Protein AF-A0A745XF65-F1 (afdb_monomer_lite)

Structure (mmCIF, N/CA/C/O backbone):
data_AF-A0A745XF65-F1
#
_entry.id   AF-A0A745XF65-F1
#
loop_
_atom_site.group_PDB
_atom_site.id
_atom_site.type_symbol
_atom_site.label_atom_id
_atom_site.label_alt_id
_atom_site.label_comp_id
_atom_site.label_asym_id
_atom_site.label_entity_id
_atom_site.label_seq_id
_atom_site.pdbx_PDB_ins_code
_atom_site.Cartn_x
_atom_site.Cartn_y
_atom_site.Cartn_z
_atom_site.occupancy
_atom_site.B_iso_or_equiv
_atom_site.auth_seq_id
_atom_site.auth_comp_id
_atom_site.auth_asym_id
_atom_site.auth_atom_id
_atom_site.pdbx_PDB_model_num
ATOM 1 N N . MET A 1 1 ? -23.932 5.373 -33.037 1.00 43.12 1 MET A N 1
ATOM 2 C CA . MET A 1 1 ? -22.616 5.385 -32.366 1.00 43.12 1 MET A CA 1
ATOM 3 C C . MET A 1 1 ? -22.246 6.838 -32.141 1.00 43.12 1 MET A C 1
ATOM 5 O O . MET A 1 1 ? -22.147 7.572 -33.115 1.00 43.12 1 MET A O 1
ATOM 9 N N . THR A 1 2 ? -22.175 7.291 -30.893 1.00 49.88 2 THR A N 1
ATOM 10 C CA . THR A 1 2 ? -21.806 8.673 -30.554 1.00 49.88 2 THR A CA 1
ATOM 11 C C . THR A 1 2 ? -20.342 8.910 -30.918 1.00 49.88 2 THR A C 1
ATOM 13 O O . THR A 1 2 ? -19.463 8.182 -30.464 1.00 49.88 2 THR A O 1
ATOM 16 N N . GLN A 1 3 ? -20.101 9.886 -31.791 1.00 60.81 3 GLN A N 1
ATOM 17 C CA . GLN A 1 3 ? -18.776 10.269 -32.276 1.00 60.81 3 GLN A CA 1
ATOM 18 C C . GLN A 1 3 ? -17.927 10.754 -31.092 1.00 60.81 3 GLN A C 1
ATOM 20 O O . GLN A 1 3 ? -18.358 11.631 -30.346 1.00 60.81 3 GLN A O 1
ATOM 25 N N . ALA A 1 4 ? -16.751 10.157 -30.886 1.00 60.12 4 ALA A N 1
ATOM 26 C CA . ALA A 1 4 ? -15.865 10.536 -29.791 1.00 60.12 4 ALA A CA 1
ATOM 27 C C . ALA A 1 4 ? -15.399 11.990 -29.967 1.00 60.12 4 ALA A C 1
ATOM 29 O O . ALA A 1 4 ? -14.923 12.373 -31.039 1.00 60.12 4 ALA A O 1
ATOM 30 N N . ASN A 1 5 ? -15.548 12.804 -28.921 1.00 75.50 5 ASN A N 1
ATOM 31 C CA . ASN A 1 5 ? -15.177 14.210 -28.951 1.00 75.50 5 ASN A CA 1
ATOM 32 C C . ASN A 1 5 ? -13.641 14.338 -28.980 1.00 75.50 5 ASN A C 1
ATOM 34 O O . ASN A 1 5 ? -12.940 14.031 -28.012 1.00 75.50 5 ASN A O 1
ATOM 38 N N . LEU A 1 6 ? -13.104 14.761 -30.125 1.00 65.00 6 LEU A N 1
ATOM 39 C CA . LEU A 1 6 ? -11.662 14.886 -30.369 1.00 65.00 6 LEU A CA 1
ATOM 40 C C . LEU A 1 6 ? -10.983 15.843 -29.381 1.00 65.00 6 LEU A C 1
ATOM 42 O O . LEU A 1 6 ? -9.851 15.591 -28.970 1.00 65.00 6 LEU A O 1
ATOM 46 N N . SER A 1 7 ? -11.690 16.882 -28.935 1.00 63.66 7 SER A N 1
ATOM 47 C CA . SER A 1 7 ? -11.184 17.831 -27.941 1.00 63.66 7 SER A CA 1
ATOM 48 C C . SER A 1 7 ? -10.996 17.172 -26.569 1.00 63.66 7 SER A C 1
ATOM 50 O O . SER A 1 7 ? -9.960 17.365 -25.938 1.00 63.66 7 SER A O 1
ATOM 52 N N . GLU A 1 8 ? -11.922 16.313 -26.129 1.00 57.84 8 GLU A N 1
ATOM 53 C CA . GLU A 1 8 ? -11.758 15.552 -24.877 1.00 57.84 8 GLU A CA 1
ATOM 54 C C . GLU A 1 8 ? -10.580 14.577 -24.942 1.00 57.84 8 GLU A C 1
ATOM 56 O O . GLU A 1 8 ? -9.944 14.309 -23.928 1.00 57.84 8 GLU A O 1
ATOM 61 N N . THR A 1 9 ? -10.268 14.057 -26.131 1.00 61.38 9 THR A N 1
ATOM 62 C CA . THR A 1 9 ? -9.158 13.113 -26.324 1.00 61.38 9 THR A CA 1
ATOM 63 C C . THR A 1 9 ? -7.806 13.832 -26.345 1.00 61.38 9 THR A C 1
ATOM 65 O O . THR A 1 9 ? -6.836 13.337 -25.770 1.00 61.38 9 THR A O 1
ATOM 68 N N . LEU A 1 10 ? -7.740 15.007 -26.982 1.00 58.38 10 LEU A N 1
ATOM 69 C CA . LEU A 1 10 ? -6.516 15.800 -27.144 1.00 58.38 10 LEU A CA 1
ATOM 70 C C . LEU A 1 10 ? -6.115 16.560 -25.875 1.00 58.38 10 LEU A C 1
ATOM 72 O O . LEU A 1 10 ? -4.924 16.685 -25.599 1.00 58.38 10 LEU A O 1
ATOM 76 N N . PHE A 1 11 ? -7.088 17.038 -25.095 1.00 64.50 11 PHE A N 1
ATOM 77 C CA . PHE A 1 11 ? -6.836 17.836 -23.890 1.00 64.50 11 PHE A CA 1
ATOM 78 C C . PHE A 1 11 ? -6.954 17.039 -22.586 1.00 64.50 11 PHE A C 1
ATOM 80 O O . PHE A 1 11 ? -6.848 17.621 -21.505 1.00 64.50 11 PHE A O 1
ATOM 87 N N . LYS A 1 12 ? -7.142 15.711 -22.650 1.00 54.81 12 LYS A N 1
ATOM 88 C CA . LYS A 1 12 ? -7.131 14.872 -21.447 1.00 54.81 12 LYS A CA 1
ATOM 89 C C . LYS A 1 12 ? -5.748 14.961 -20.794 1.00 54.81 12 LYS A C 1
ATOM 91 O O . LYS A 1 12 ? -4.767 14.621 -21.461 1.00 54.81 12 LYS A O 1
ATOM 96 N N . PRO A 1 13 ? -5.640 15.366 -19.516 1.00 52.53 13 PRO A N 1
ATOM 97 C CA . PRO A 1 13 ? -4.361 15.400 -18.824 1.00 52.53 13 PRO A CA 1
ATOM 98 C C . PRO A 1 13 ? -3.730 14.008 -18.861 1.00 52.53 13 PRO A C 1
ATOM 100 O O . PRO A 1 13 ? -4.222 13.058 -18.249 1.00 52.53 13 PRO A O 1
ATOM 103 N N . ARG A 1 14 ? -2.660 13.862 -19.642 1.00 54.94 14 ARG A N 1
ATOM 104 C CA . ARG A 1 14 ? -1.857 12.645 -19.671 1.00 54.94 14 ARG A CA 1
ATOM 105 C C . ARG A 1 14 ? -0.809 12.777 -18.584 1.00 54.94 14 ARG A C 1
ATOM 107 O O . ARG A 1 14 ? 0.285 13.276 -18.830 1.00 54.94 14 ARG A O 1
ATOM 114 N N . PHE A 1 15 ? -1.154 12.332 -17.383 1.00 63.19 15 PHE A N 1
ATOM 115 C CA . PHE A 1 15 ? -0.164 12.150 -16.333 1.00 63.19 15 PHE A CA 1
ATOM 116 C C . PHE A 1 15 ? 0.761 11.006 -16.745 1.00 63.19 15 PHE A C 1
ATOM 118 O O . PHE A 1 15 ? 0.375 9.835 -16.761 1.00 63.19 15 PHE A O 1
ATOM 125 N N . LYS A 1 16 ? 1.974 11.358 -17.171 1.00 68.88 16 LYS A N 1
ATOM 126 C CA . LYS A 1 16 ? 3.018 10.387 -17.479 1.00 68.88 16 LYS A CA 1
ATOM 127 C C . LYS A 1 16 ? 3.794 10.120 -16.195 1.00 68.88 16 LYS A C 1
ATOM 129 O O . LYS A 1 16 ? 4.862 10.683 -15.993 1.00 68.88 16 LYS A O 1
ATOM 134 N N . HIS A 1 17 ? 3.226 9.291 -15.324 1.00 82.25 17 HIS A N 1
ATOM 135 C CA . HIS A 1 17 ? 3.963 8.800 -14.164 1.00 82.25 17 HIS A CA 1
ATOM 136 C C . HIS A 1 17 ? 5.066 7.857 -14.638 1.00 82.25 17 HIS A C 1
ATOM 138 O O . HIS A 1 17 ? 4.827 6.950 -15.441 1.00 82.25 17 HIS A O 1
ATOM 144 N N . THR A 1 18 ? 6.274 8.111 -14.156 1.00 89.56 18 THR A N 1
ATOM 145 C CA . THR A 1 18 ? 7.439 7.268 -14.407 1.00 89.56 18 THR A CA 1
ATOM 146 C C . THR A 1 18 ? 7.253 5.935 -13.685 1.00 89.56 18 THR A C 1
ATOM 148 O O . THR A 1 18 ? 6.849 5.911 -12.527 1.00 89.56 18 THR A O 1
ATOM 151 N N . GLU A 1 19 ? 7.504 4.820 -14.370 1.00 94.50 19 GLU A N 1
ATOM 152 C CA . GLU A 1 19 ? 7.365 3.489 -13.775 1.00 94.50 19 GLU A CA 1
ATOM 153 C C . GLU A 1 19 ? 8.498 3.232 -12.764 1.00 94.50 19 GLU A C 1
ATOM 155 O O . GLU A 1 19 ? 9.652 3.608 -12.995 1.00 94.50 19 GLU A O 1
ATOM 160 N N . THR A 1 20 ? 8.159 2.610 -11.631 1.00 96.12 20 THR A N 1
ATOM 161 C CA . THR A 1 20 ? 9.011 2.469 -10.442 1.00 96.12 20 THR A CA 1
ATOM 162 C C . THR A 1 20 ? 10.406 1.908 -10.734 1.00 96.12 20 THR A C 1
ATOM 164 O O . THR A 1 20 ? 11.391 2.390 -10.165 1.00 96.12 20 THR A O 1
ATOM 167 N N . SER A 1 21 ? 10.530 0.903 -11.609 1.00 94.50 21 SER A N 1
ATOM 168 C CA . SER A 1 21 ? 11.821 0.263 -11.903 1.00 94.50 21 SER A CA 1
ATOM 169 C C . SER A 1 21 ? 12.818 1.193 -12.604 1.00 94.50 21 SER A C 1
ATOM 171 O O . SER A 1 21 ? 14.031 0.988 -12.513 1.00 94.50 21 SER A O 1
ATOM 173 N N . THR A 1 22 ? 12.332 2.265 -13.237 1.00 93.19 22 THR A N 1
ATOM 174 C CA . THR A 1 22 ? 13.172 3.242 -13.949 1.00 93.19 22 THR A CA 1
ATOM 175 C C . THR A 1 22 ? 13.709 4.371 -13.070 1.00 93.19 22 THR A C 1
ATOM 177 O O . THR A 1 22 ? 14.619 5.091 -13.492 1.00 93.19 22 THR A O 1
ATOM 180 N N . LEU A 1 23 ? 13.184 4.535 -11.851 1.00 91.75 23 LEU A N 1
ATOM 181 C CA . LEU A 1 23 ? 13.514 5.673 -10.982 1.00 91.75 23 LEU A CA 1
ATOM 182 C C . LEU A 1 23 ? 14.955 5.631 -10.466 1.00 91.75 23 LEU A C 1
ATOM 184 O O . LEU A 1 23 ? 15.590 6.671 -10.286 1.00 91.75 23 LEU A O 1
ATOM 188 N N . VAL A 1 24 ? 15.499 4.431 -10.257 1.00 87.25 24 VAL A N 1
ATOM 189 C CA . VAL A 1 24 ? 16.875 4.243 -9.789 1.00 87.25 24 VAL A CA 1
ATOM 190 C C . VAL A 1 24 ? 17.739 3.752 -10.943 1.00 87.25 24 VAL A C 1
ATOM 192 O O . VAL A 1 24 ? 17.652 2.602 -11.371 1.00 87.25 24 VAL A O 1
ATOM 195 N N . ARG A 1 25 ? 18.644 4.611 -11.421 1.00 75.56 25 ARG A N 1
ATOM 196 C CA . ARG A 1 25 ? 19.634 4.228 -12.436 1.00 75.56 25 ARG A CA 1
ATOM 197 C C . ARG A 1 25 ? 20.663 3.273 -11.833 1.00 75.56 25 ARG A C 1
ATOM 199 O O . ARG A 1 25 ? 21.557 3.693 -11.102 1.00 75.56 25 ARG A O 1
ATOM 206 N N . ARG A 1 26 ? 20.569 1.984 -12.165 1.00 68.12 26 ARG A N 1
ATOM 207 C CA . ARG A 1 26 ? 21.606 1.000 -11.823 1.00 68.12 26 ARG A CA 1
ATOM 208 C C . ARG A 1 26 ? 22.687 0.987 -12.902 1.00 68.12 26 ARG A C 1
ATOM 210 O O . ARG A 1 26 ? 22.421 0.624 -14.043 1.00 68.12 26 ARG A O 1
ATOM 217 N N . PHE A 1 27 ? 23.911 1.351 -12.524 1.00 61.50 27 PHE A N 1
ATOM 218 C CA . PHE A 1 27 ? 25.072 1.335 -13.424 1.00 61.50 27 PHE A CA 1
ATOM 219 C C . PHE A 1 27 ? 25.598 -0.082 -13.713 1.00 61.50 27 PHE A C 1
ATOM 221 O O . PHE A 1 27 ? 26.245 -0.284 -14.732 1.00 61.50 27 PHE A O 1
ATOM 228 N N . ASN A 1 28 ? 25.263 -1.072 -12.874 1.00 57.56 28 ASN A N 1
ATOM 229 C CA . ASN A 1 28 ? 25.577 -2.484 -13.095 1.00 57.56 28 ASN A CA 1
ATOM 230 C C . ASN A 1 28 ? 24.297 -3.330 -13.106 1.00 57.56 28 ASN A C 1
ATOM 232 O O . ASN A 1 28 ? 23.642 -3.486 -12.076 1.00 57.56 28 ASN A O 1
ATOM 236 N N . ARG A 1 29 ? 23.983 -3.919 -14.267 1.00 57.44 29 ARG A N 1
ATOM 237 C CA . ARG A 1 29 ? 22.917 -4.923 -14.462 1.00 57.44 29 ARG A CA 1
ATOM 238 C C . ARG A 1 29 ? 23.420 -6.363 -14.271 1.00 57.44 29 ARG A C 1
ATOM 240 O O . ARG A 1 29 ? 22.878 -7.289 -14.861 1.00 57.44 29 ARG A O 1
ATOM 247 N N . GLY A 1 30 ? 24.503 -6.558 -13.516 1.00 60.81 30 GLY A N 1
ATOM 248 C CA . GLY A 1 30 ? 25.007 -7.900 -13.222 1.00 60.81 30 GLY A CA 1
ATOM 249 C C . GLY A 1 30 ? 23.942 -8.743 -12.516 1.00 60.81 30 GLY A C 1
ATOM 250 O O . GLY A 1 30 ? 23.074 -8.195 -11.831 1.00 60.81 30 GLY A O 1
ATOM 251 N N . SER A 1 31 ? 24.016 -10.067 -12.667 1.00 62.50 31 SER A N 1
ATOM 252 C CA . SER A 1 31 ? 23.141 -11.003 -11.958 1.00 62.50 31 SER A CA 1
ATOM 253 C C . SER A 1 31 ? 23.220 -10.737 -10.453 1.00 62.50 31 SER A C 1
ATOM 255 O O . SER A 1 31 ? 24.267 -10.947 -9.837 1.00 62.50 31 SER A O 1
ATOM 257 N N . GLN A 1 32 ? 22.129 -10.238 -9.869 1.00 66.25 32 GLN A N 1
ATOM 258 C CA . GLN A 1 32 ? 22.030 -10.075 -8.421 1.00 66.25 32 GLN A CA 1
ATOM 259 C C . GLN A 1 32 ? 22.129 -11.470 -7.783 1.00 66.25 32 GLN A C 1
ATOM 261 O O . GLN A 1 32 ? 21.461 -12.390 -8.268 1.00 66.25 32 GLN A O 1
ATOM 266 N N . PRO A 1 33 ? 22.942 -11.661 -6.729 1.00 73.25 33 PRO A N 1
ATOM 267 C CA . PRO A 1 33 ? 22.958 -12.931 -6.017 1.00 73.25 33 PRO A CA 1
ATOM 268 C C . PRO A 1 33 ? 21.543 -13.237 -5.503 1.00 73.25 33 PRO A C 1
ATOM 270 O O . PRO A 1 33 ? 20.829 -12.308 -5.108 1.00 73.25 33 PRO A O 1
ATOM 273 N N . PRO A 1 34 ? 21.108 -14.510 -5.522 1.00 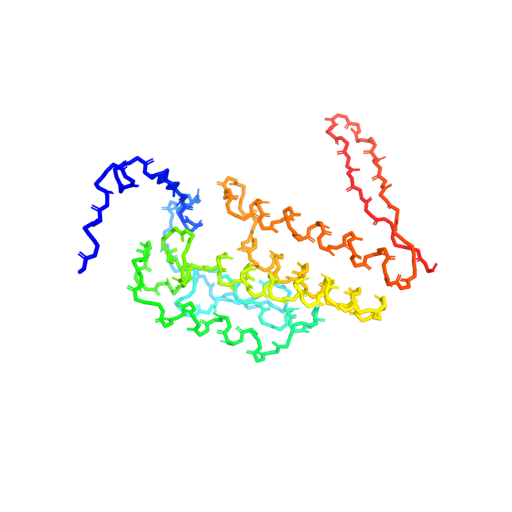78.88 34 PRO A N 1
ATOM 274 C CA . PRO A 1 34 ? 19.789 -14.868 -5.026 1.00 78.88 34 PRO A CA 1
ATOM 275 C C . PRO A 1 34 ? 19.678 -14.464 -3.554 1.00 78.88 34 PRO A C 1
ATOM 277 O O . PRO A 1 34 ? 20.439 -14.940 -2.713 1.00 78.88 34 PRO A O 1
ATOM 280 N N . MET A 1 35 ? 18.736 -13.570 -3.251 1.00 81.44 35 MET A N 1
ATOM 281 C CA . MET A 1 35 ? 18.435 -13.158 -1.886 1.00 81.44 35 MET A CA 1
ATOM 282 C C . MET A 1 35 ? 17.225 -13.934 -1.378 1.00 81.44 35 MET A C 1
ATOM 284 O O . MET A 1 35 ? 16.212 -14.054 -2.071 1.00 81.44 35 MET A O 1
ATOM 288 N N . GLN A 1 36 ? 17.332 -14.449 -0.156 1.00 84.62 36 GLN A N 1
ATOM 289 C CA . GLN A 1 36 ? 16.232 -15.068 0.568 1.00 84.62 36 GLN A CA 1
ATOM 290 C C . GLN A 1 36 ? 16.324 -14.671 2.042 1.00 84.62 36 GLN A C 1
ATOM 292 O O . GLN A 1 36 ? 17.186 -15.150 2.773 1.00 84.62 36 GLN A O 1
ATOM 297 N N . SER A 1 37 ? 15.410 -13.806 2.469 1.00 85.75 37 SER A N 1
ATOM 298 C CA . SER A 1 37 ? 15.243 -13.363 3.850 1.00 85.75 37 SER A CA 1
ATOM 299 C C . SER A 1 37 ? 13.778 -13.514 4.247 1.00 85.75 37 SER A C 1
ATOM 301 O O . SER A 1 37 ? 12.873 -13.171 3.485 1.00 85.75 37 SER A O 1
ATOM 303 N N . ALA A 1 38 ? 13.522 -14.021 5.453 1.00 80.31 38 ALA A N 1
ATOM 304 C CA . ALA A 1 38 ? 12.162 -14.073 5.987 1.00 80.31 38 ALA A CA 1
ATOM 305 C C . ALA A 1 38 ? 11.579 -12.658 6.185 1.00 80.31 38 ALA A C 1
ATOM 307 O O . ALA A 1 38 ? 10.379 -12.450 6.005 1.00 80.31 38 ALA A O 1
ATOM 308 N N . LEU A 1 39 ? 12.431 -11.681 6.517 1.00 80.38 39 LEU A N 1
ATOM 309 C CA . LEU A 1 39 ? 12.022 -10.305 6.803 1.00 80.38 39 LEU A CA 1
ATOM 310 C C . LEU A 1 39 ? 12.044 -9.412 5.558 1.00 80.38 39 LEU A C 1
ATOM 312 O O . LEU A 1 39 ? 11.115 -8.631 5.355 1.00 80.38 39 LEU A O 1
ATOM 316 N N . ASP A 1 40 ? 13.044 -9.580 4.693 1.00 78.75 40 ASP A N 1
ATOM 317 C CA . ASP A 1 40 ? 13.266 -8.688 3.540 1.00 78.75 40 ASP A CA 1
ATOM 318 C C . ASP A 1 40 ? 12.677 -9.237 2.233 1.00 78.75 40 ASP A C 1
ATOM 320 O O . ASP A 1 40 ? 12.553 -8.520 1.243 1.00 78.75 40 ASP A O 1
ATOM 324 N N . GLY A 1 41 ? 12.247 -10.501 2.238 1.00 87.12 41 GLY A N 1
ATOM 325 C CA . GLY A 1 41 ? 11.676 -11.180 1.084 1.00 87.12 41 GLY A CA 1
ATOM 326 C C . GLY A 1 41 ? 12.716 -11.925 0.263 1.00 87.12 41 GLY A C 1
ATOM 327 O O . GLY A 1 41 ? 13.823 -12.228 0.715 1.00 87.12 41 GLY A O 1
ATOM 328 N N . LYS A 1 42 ? 12.323 -12.286 -0.956 1.00 89.56 42 LYS A N 1
ATOM 329 C CA . LYS A 1 42 ? 13.188 -13.016 -1.879 1.00 89.56 42 LYS A CA 1
ATOM 330 C C . LYS A 1 42 ? 13.082 -12.491 -3.297 1.00 89.56 42 LYS A C 1
ATOM 332 O O . LYS A 1 42 ? 12.037 -11.972 -3.701 1.00 89.56 42 LYS A O 1
ATOM 337 N N . ASN A 1 43 ? 14.132 -12.726 -4.072 1.00 88.62 43 ASN A N 1
ATOM 338 C CA . ASN A 1 43 ? 14.065 -12.593 -5.519 1.00 88.62 43 ASN A CA 1
ATOM 339 C C . ASN A 1 43 ? 13.114 -13.673 -6.046 1.00 88.62 43 ASN A C 1
ATOM 341 O O . ASN A 1 43 ? 13.307 -14.867 -5.799 1.00 88.62 43 ASN A O 1
ATOM 345 N N . VAL A 1 44 ? 12.070 -13.255 -6.754 1.00 91.44 44 VAL A N 1
ATOM 346 C CA . VAL A 1 44 ? 11.179 -14.161 -7.481 1.00 91.44 44 VAL A CA 1
ATOM 347 C C . VAL A 1 44 ? 11.447 -13.954 -8.967 1.00 91.44 44 VAL A C 1
ATOM 349 O O . VAL A 1 44 ? 11.518 -12.801 -9.390 1.00 91.44 44 VAL A O 1
ATOM 352 N N . PRO A 1 45 ? 11.619 -15.029 -9.761 1.00 91.06 45 PRO A N 1
ATOM 353 C CA . PRO A 1 45 ? 11.814 -14.897 -11.201 1.00 91.06 45 PRO A CA 1
ATOM 354 C C . PRO A 1 45 ? 10.739 -14.009 -11.825 1.00 91.06 45 PRO A C 1
ATOM 356 O O . PRO A 1 45 ? 9.565 -14.172 -11.492 1.00 91.06 45 PRO A O 1
ATOM 359 N N . HIS A 1 46 ? 11.151 -13.110 -12.721 1.00 94.69 46 HIS A N 1
ATOM 360 C CA . HIS A 1 46 ? 10.277 -12.174 -13.439 1.00 94.69 46 HIS A CA 1
ATOM 361 C C . HIS A 1 46 ? 9.587 -11.101 -12.574 1.00 94.69 46 HIS A C 1
ATOM 363 O O . HIS A 1 46 ? 8.578 -10.537 -12.986 1.00 94.69 46 HIS A O 1
ATOM 369 N N . TRP A 1 47 ? 10.107 -10.794 -11.381 1.00 95.94 47 TRP A N 1
ATOM 370 C CA . TRP A 1 47 ? 9.662 -9.644 -10.583 1.00 95.94 47 TRP A CA 1
ATOM 371 C C . TRP A 1 47 ? 10.821 -8.674 -10.360 1.00 95.94 47 TRP A C 1
ATOM 373 O O . TRP A 1 47 ? 11.909 -9.079 -9.946 1.00 95.94 47 TRP A O 1
ATOM 383 N N . TYR A 1 48 ? 10.572 -7.388 -10.602 1.00 94.56 48 TYR A N 1
ATOM 384 C CA . TYR A 1 48 ? 11.476 -6.304 -10.229 1.00 94.56 48 TYR A CA 1
ATOM 385 C C . TYR A 1 48 ? 11.566 -6.1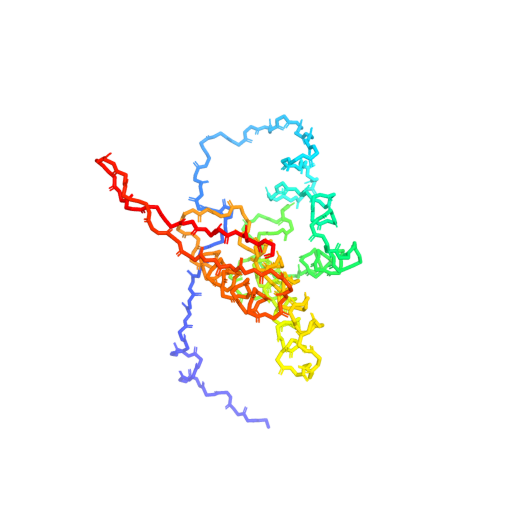83 -8.702 1.00 94.56 48 TYR A C 1
ATOM 387 O O . TYR A 1 48 ? 12.657 -6.097 -8.130 1.00 94.56 48 TYR A O 1
ATOM 395 N N . ARG A 1 49 ? 10.409 -6.184 -8.029 1.00 94.44 49 ARG A N 1
ATOM 396 C CA . ARG A 1 49 ? 10.309 -6.115 -6.565 1.00 94.44 49 ARG A CA 1
ATOM 397 C C . ARG A 1 49 ? 10.734 -7.428 -5.909 1.00 94.44 49 ARG A C 1
ATOM 399 O O . ARG A 1 49 ? 10.377 -8.513 -6.365 1.00 94.44 49 ARG A O 1
ATOM 406 N N . MET A 1 50 ? 11.411 -7.337 -4.760 1.00 93.00 50 MET A N 1
ATOM 407 C CA . MET A 1 50 ? 11.521 -8.491 -3.866 1.00 93.00 50 MET A CA 1
ATOM 408 C C . MET A 1 50 ? 10.141 -8.802 -3.297 1.00 93.00 50 MET A C 1
ATOM 410 O O . MET A 1 50 ? 9.438 -7.927 -2.795 1.00 93.00 50 MET A O 1
ATOM 414 N N . ILE A 1 51 ? 9.744 -10.065 -3.374 1.00 94.81 51 ILE A N 1
ATOM 415 C CA . ILE A 1 51 ? 8.406 -10.479 -2.971 1.00 94.81 51 ILE A CA 1
ATOM 416 C C . ILE A 1 51 ? 8.488 -11.111 -1.587 1.00 94.81 51 ILE A C 1
ATOM 418 O O . ILE A 1 51 ? 9.169 -12.124 -1.399 1.00 94.81 51 ILE A O 1
ATOM 422 N N . ASN A 1 52 ? 7.747 -10.552 -0.625 1.00 94.12 52 ASN A N 1
ATOM 423 C CA . ASN A 1 52 ? 7.664 -11.083 0.734 1.00 94.12 52 ASN A CA 1
ATOM 424 C C . ASN A 1 52 ? 6.235 -11.499 1.119 1.00 94.12 52 ASN A C 1
ATOM 426 O O . ASN A 1 52 ? 5.626 -10.945 2.033 1.00 94.12 52 ASN A O 1
ATOM 430 N N . ARG A 1 53 ? 5.705 -12.524 0.431 1.00 94.75 53 ARG A N 1
ATOM 431 C CA . ARG A 1 53 ? 4.365 -13.071 0.722 1.00 94.75 53 ARG A CA 1
ATOM 432 C C . ARG A 1 53 ? 4.227 -13.497 2.184 1.00 94.75 53 ARG A C 1
ATOM 434 O O . ARG A 1 53 ? 3.187 -13.254 2.774 1.00 94.75 53 ARG A O 1
ATOM 441 N N . LEU A 1 54 ? 5.268 -14.100 2.769 1.00 93.19 54 LEU A N 1
ATOM 442 C CA . LEU A 1 54 ? 5.234 -14.563 4.158 1.00 93.19 54 LEU A CA 1
ATOM 443 C C . LEU A 1 54 ? 5.010 -13.399 5.131 1.00 93.19 54 LEU A C 1
ATOM 445 O O . LEU A 1 54 ? 4.138 -13.490 5.989 1.00 93.19 54 LEU A O 1
ATOM 449 N N . MET A 1 55 ? 5.746 -12.299 4.969 1.00 93.62 55 MET A N 1
ATOM 450 C CA . MET A 1 55 ? 5.571 -11.099 5.790 1.00 93.62 55 MET A CA 1
ATOM 451 C C . MET A 1 55 ? 4.204 -10.447 5.581 1.00 93.62 55 MET A C 1
ATOM 453 O O . MET A 1 55 ? 3.591 -10.008 6.549 1.00 93.62 55 MET A O 1
ATOM 457 N N . TRP A 1 56 ? 3.699 -10.388 4.345 1.00 95.50 56 TRP A N 1
ATOM 458 C CA . TRP A 1 56 ? 2.360 -9.843 4.084 1.00 95.50 56 TRP A CA 1
ATOM 459 C C . TRP A 1 56 ? 1.264 -10.687 4.745 1.00 95.50 56 TRP A C 1
ATOM 461 O O . TRP A 1 56 ? 0.367 -10.131 5.372 1.00 95.50 56 TRP A O 1
ATOM 471 N N . ILE A 1 57 ? 1.388 -12.017 4.696 1.00 96.06 57 ILE A N 1
ATOM 472 C CA . ILE A 1 57 ? 0.483 -12.941 5.395 1.00 96.06 57 ILE A CA 1
ATOM 473 C C . ILE A 1 57 ? 0.578 -12.747 6.906 1.00 96.06 57 ILE A C 1
ATOM 475 O O . ILE A 1 57 ? -0.440 -12.650 7.587 1.00 96.06 57 ILE A O 1
ATOM 479 N N . TRP A 1 58 ? 1.795 -12.643 7.442 1.00 94.38 58 TRP A N 1
ATOM 480 C CA . TRP A 1 58 ? 2.001 -12.420 8.871 1.00 94.38 58 TRP A CA 1
ATOM 481 C C . TRP A 1 58 ? 1.421 -11.078 9.348 1.00 94.38 58 TRP A C 1
ATOM 483 O O . TRP A 1 58 ? 0.923 -10.992 10.467 1.00 94.38 58 TRP A O 1
ATOM 493 N N . ARG A 1 59 ? 1.394 -10.058 8.479 1.00 92.38 59 ARG A N 1
ATOM 494 C CA . ARG A 1 59 ? 0.725 -8.764 8.711 1.00 92.38 59 ARG A CA 1
ATOM 495 C C . ARG A 1 59 ? -0.795 -8.791 8.502 1.00 92.38 59 ARG A C 1
ATOM 497 O O . ARG A 1 59 ? -1.432 -7.754 8.641 1.00 92.38 59 ARG A O 1
ATOM 504 N N . GLY A 1 60 ? -1.378 -9.954 8.213 1.00 94.75 60 GLY A N 1
ATOM 505 C CA . GLY A 1 60 ? -2.827 -10.157 8.173 1.00 94.75 60 GLY A CA 1
ATOM 506 C C . GLY A 1 60 ? -3.456 -10.180 6.780 1.00 94.75 60 GLY A C 1
ATOM 507 O O . GLY A 1 60 ? -4.679 -10.242 6.693 1.00 94.75 60 GLY A O 1
ATOM 508 N N . VAL A 1 61 ? -2.670 -10.165 5.697 1.00 97.88 61 VAL A N 1
ATOM 509 C CA . VAL A 1 61 ? -3.220 -10.257 4.333 1.00 97.88 61 VAL A CA 1
ATOM 510 C C . VAL A 1 61 ? -3.522 -11.713 3.968 1.00 97.88 61 VAL A C 1
ATOM 512 O O . VAL A 1 61 ? -2.664 -12.585 4.117 1.00 97.88 61 VAL A O 1
ATOM 515 N N . ASP A 1 62 ? -4.724 -11.994 3.454 1.00 97.62 62 ASP A N 1
ATOM 516 C CA . ASP A 1 62 ? -5.089 -13.349 3.026 1.00 97.62 62 ASP A CA 1
ATOM 517 C C . ASP A 1 62 ? -4.191 -13.794 1.847 1.00 97.62 62 ASP A C 1
ATOM 519 O O . ASP A 1 62 ? -4.071 -13.069 0.853 1.00 97.62 62 ASP A O 1
ATOM 523 N N . PRO A 1 63 ? -3.563 -14.986 1.902 1.00 97.75 63 PRO A N 1
ATOM 524 C CA . PRO A 1 63 ? -2.775 -15.517 0.792 1.00 97.75 63 PRO A CA 1
ATOM 525 C C . PRO A 1 63 ? -3.501 -15.519 -0.560 1.00 97.75 63 PRO A C 1
ATOM 527 O O . PRO A 1 63 ? -2.863 -15.299 -1.588 1.00 97.75 63 PRO A O 1
ATOM 530 N N . ARG A 1 64 ? -4.815 -15.767 -0.579 1.00 98.25 64 ARG A N 1
ATOM 531 C CA . ARG A 1 64 ? -5.637 -15.775 -1.799 1.00 98.25 64 ARG A CA 1
ATOM 532 C C . ARG A 1 64 ? -5.713 -14.385 -2.403 1.00 98.25 64 ARG A C 1
ATOM 534 O O . ARG A 1 64 ? -5.498 -14.237 -3.595 1.00 98.25 64 ARG A O 1
ATOM 541 N N . GLU A 1 65 ? -5.901 -13.369 -1.570 1.00 98.31 65 GLU A N 1
ATOM 542 C CA . GLU A 1 65 ? -5.927 -11.977 -2.013 1.00 98.31 65 GLU A CA 1
ATOM 543 C C . GLU A 1 65 ? -4.581 -11.537 -2.597 1.00 98.31 65 GLU A C 1
ATOM 545 O O . GLU A 1 65 ? -4.542 -10.895 -3.647 1.00 98.31 65 GLU A O 1
ATOM 550 N N . ILE A 1 66 ? -3.468 -11.938 -1.972 1.00 98.31 66 ILE A N 1
ATOM 551 C CA . ILE A 1 66 ? -2.127 -11.687 -2.522 1.00 98.31 66 ILE A CA 1
ATOM 552 C C . ILE A 1 66 ? -2.006 -12.304 -3.919 1.00 98.31 66 ILE A C 1
ATOM 554 O O . ILE A 1 66 ? -1.513 -11.656 -4.844 1.00 98.31 66 ILE A O 1
ATOM 558 N N . LEU A 1 67 ? -2.432 -13.560 -4.073 1.00 98.12 67 LEU A N 1
ATOM 559 C CA . LEU A 1 67 ? -2.355 -14.269 -5.348 1.00 98.12 67 LEU A CA 1
ATOM 560 C C . LEU A 1 67 ? -3.293 -13.667 -6.398 1.00 98.12 67 LEU A C 1
ATOM 562 O O . LEU A 1 67 ? -2.880 -13.547 -7.547 1.00 98.12 67 LEU A O 1
ATOM 566 N N . ASP A 1 68 ? -4.489 -13.227 -6.015 1.00 98.50 68 ASP A N 1
ATOM 567 C CA . ASP A 1 68 ? -5.448 -12.586 -6.916 1.00 98.50 68 ASP A CA 1
ATOM 568 C C . ASP A 1 68 ? -4.901 -11.263 -7.468 1.00 98.50 68 ASP A C 1
ATOM 570 O O . ASP A 1 68 ? -4.979 -11.015 -8.673 1.00 98.50 68 ASP A O 1
ATOM 574 N N . VAL A 1 69 ? -4.302 -10.421 -6.616 1.00 98.75 69 VAL A N 1
ATOM 575 C CA . VAL A 1 69 ? -3.652 -9.171 -7.052 1.00 98.75 69 VAL A CA 1
ATOM 576 C C . VAL A 1 69 ? -2.466 -9.477 -7.969 1.00 98.75 69 VAL A C 1
ATOM 578 O O . VAL A 1 69 ? -2.353 -8.905 -9.055 1.00 98.75 69 VAL A O 1
ATOM 581 N N . GLN A 1 70 ? -1.597 -10.413 -7.574 1.00 98.50 70 GLN A N 1
ATOM 582 C CA . GLN A 1 70 ? -0.434 -10.788 -8.382 1.00 98.50 70 GLN A CA 1
ATOM 583 C C . GLN A 1 70 ? -0.831 -11.406 -9.727 1.00 98.50 70 GLN A C 1
ATOM 585 O O . GLN A 1 70 ? -0.169 -11.136 -10.726 1.00 98.50 70 GLN A O 1
ATOM 590 N N . ALA A 1 71 ? -1.916 -12.179 -9.785 1.00 98.62 71 ALA A N 1
ATOM 591 C CA . ALA A 1 71 ? -2.429 -12.736 -11.030 1.00 98.62 71 ALA A CA 1
ATOM 592 C C . ALA A 1 71 ? -2.875 -11.632 -11.998 1.00 98.62 71 ALA A C 1
ATOM 594 O O . ALA A 1 71 ? -2.536 -11.702 -13.176 1.00 98.62 71 ALA A O 1
ATOM 595 N N . ARG A 1 72 ? -3.553 -10.577 -11.522 1.00 98.75 72 ARG A N 1
ATOM 596 C CA . ARG A 1 72 ? -3.931 -9.430 -12.374 1.00 98.75 72 ARG A CA 1
ATOM 597 C C . ARG A 1 72 ? -2.719 -8.694 -12.950 1.00 98.75 72 ARG A C 1
ATOM 599 O O . ARG A 1 72 ? -2.761 -8.269 -14.100 1.00 98.75 72 ARG A O 1
ATOM 606 N N . ILE A 1 73 ? -1.636 -8.584 -12.179 1.00 98.69 73 ILE A N 1
ATOM 607 C CA . ILE A 1 73 ? -0.359 -8.003 -12.633 1.00 98.69 73 ILE A CA 1
ATOM 608 C C . ILE A 1 73 ? 0.283 -8.879 -13.721 1.00 98.69 73 ILE A C 1
ATOM 610 O O . ILE A 1 73 ? 0.649 -8.388 -14.790 1.00 98.69 73 ILE A O 1
ATOM 614 N N . VAL A 1 74 ? 0.387 -10.187 -13.466 1.00 98.44 74 VAL A N 1
ATOM 615 C CA . VAL A 1 74 ? 1.004 -11.154 -14.391 1.00 98.44 74 VAL A CA 1
ATOM 616 C C . VAL A 1 74 ? 0.223 -11.254 -15.702 1.00 98.44 74 VAL A C 1
ATOM 618 O O . VAL A 1 74 ? 0.825 -11.238 -16.769 1.00 98.44 74 VAL A O 1
ATOM 621 N N . MET A 1 75 ? -1.107 -11.306 -15.631 1.00 98.06 75 MET A N 1
ATOM 622 C CA . MET A 1 75 ? -1.986 -11.496 -16.791 1.00 98.06 75 MET A CA 1
ATOM 623 C C . MET A 1 75 ? -2.212 -10.224 -17.620 1.00 98.06 75 MET A C 1
ATOM 625 O O . MET A 1 75 ? -3.005 -10.246 -18.556 1.00 98.06 75 MET A O 1
ATOM 629 N N . SER A 1 76 ? -1.582 -9.100 -17.271 1.00 97.94 76 SER A N 1
ATOM 630 C CA . SER A 1 76 ? -1.748 -7.865 -18.035 1.00 97.94 76 SER A CA 1
ATOM 631 C C . SER A 1 76 ? -1.006 -7.922 -19.370 1.00 97.94 76 SER A C 1
ATOM 633 O O . SER A 1 76 ? 0.190 -8.212 -19.408 1.00 97.94 76 SER A O 1
ATOM 635 N N . ASP A 1 77 ? -1.694 -7.543 -20.444 1.00 97.25 77 ASP A N 1
ATOM 636 C CA . ASP A 1 77 ? -1.112 -7.350 -21.781 1.00 97.25 77 ASP A CA 1
ATOM 637 C C . ASP A 1 77 ? -0.643 -5.900 -22.011 1.00 97.25 77 ASP A C 1
ATOM 639 O O . ASP A 1 77 ? -0.308 -5.504 -23.128 1.00 97.25 77 ASP A O 1
ATOM 643 N N . ALA A 1 78 ? -0.670 -5.060 -20.971 1.00 96.56 78 ALA A N 1
ATOM 644 C CA . ALA A 1 78 ? -0.220 -3.680 -21.069 1.00 96.56 78 ALA A CA 1
ATOM 645 C C . ALA A 1 78 ? 1.307 -3.587 -21.220 1.00 96.56 78 ALA A C 1
ATOM 647 O O . ALA A 1 78 ? 2.054 -4.423 -20.715 1.00 96.56 78 ALA A O 1
ATOM 648 N N . GLU A 1 79 ? 1.755 -2.515 -21.877 1.00 96.56 79 GLU A N 1
ATOM 649 C CA . GLU A 1 79 ? 3.173 -2.210 -22.086 1.00 96.56 79 GLU A CA 1
ATOM 650 C C . GLU A 1 79 ? 3.941 -2.155 -20.757 1.00 96.56 79 GLU A C 1
ATOM 652 O O . GLU A 1 79 ? 3.503 -1.512 -19.790 1.00 96.56 79 GLU A O 1
ATOM 657 N N . ARG A 1 80 ? 5.100 -2.818 -20.729 1.00 97.19 80 ARG A N 1
ATOM 658 C CA . ARG A 1 80 ? 6.019 -2.868 -19.594 1.00 97.19 80 ARG A CA 1
ATOM 659 C C . ARG A 1 80 ? 7.287 -2.089 -19.905 1.00 97.19 80 ARG A C 1
ATOM 661 O O . ARG A 1 80 ? 7.667 -1.916 -21.056 1.00 97.19 80 ARG A O 1
ATOM 668 N N . THR A 1 81 ? 7.937 -1.593 -18.858 1.00 95.88 81 THR A N 1
ATOM 669 C CA . THR A 1 81 ? 9.286 -1.028 -18.996 1.00 95.88 81 THR A CA 1
ATOM 670 C C . THR A 1 81 ? 10.294 -2.124 -19.330 1.00 95.88 81 THR A C 1
ATOM 672 O O . THR A 1 81 ? 11.218 -1.893 -20.109 1.00 95.88 81 THR A O 1
ATOM 675 N N . ASP A 1 82 ? 10.114 -3.299 -18.728 1.00 94.94 82 ASP A N 1
ATOM 676 C CA . ASP A 1 82 ? 10.892 -4.499 -18.995 1.00 94.94 82 ASP A CA 1
ATOM 677 C C . ASP A 1 82 ? 9.918 -5.667 -19.200 1.00 94.94 82 ASP A C 1
ATOM 679 O O . ASP A 1 82 ? 9.195 -6.055 -18.278 1.00 94.94 82 ASP A O 1
ATOM 683 N N . ASP A 1 83 ? 9.871 -6.199 -20.422 1.00 95.38 83 ASP A N 1
ATOM 684 C CA . ASP A 1 83 ? 8.941 -7.266 -20.804 1.00 95.38 83 ASP A CA 1
ATOM 685 C C . ASP A 1 83 ? 9.176 -8.569 -20.018 1.00 95.38 83 ASP A C 1
ATOM 687 O O . ASP A 1 83 ? 8.241 -9.355 -19.852 1.00 95.38 83 ASP A O 1
ATOM 691 N N . ASP A 1 84 ? 10.378 -8.773 -19.462 1.00 95.31 84 ASP A N 1
ATOM 692 C CA . ASP A 1 84 ? 10.698 -9.938 -18.630 1.00 95.31 84 ASP A CA 1
ATOM 693 C C . ASP A 1 84 ? 10.229 -9.781 -17.170 1.00 95.31 84 ASP A C 1
ATOM 695 O O . ASP A 1 84 ? 10.296 -10.751 -16.405 1.00 95.31 84 ASP A O 1
ATOM 699 N N . LEU A 1 85 ? 9.769 -8.589 -16.756 1.00 96.69 85 LEU A N 1
ATOM 700 C CA . LEU A 1 85 ? 9.395 -8.268 -15.374 1.00 96.69 85 LEU A CA 1
ATOM 701 C C . LEU A 1 85 ? 7.910 -7.903 -15.254 1.00 96.69 85 LEU A C 1
ATOM 703 O O . LEU A 1 85 ? 7.479 -6.804 -15.614 1.00 96.69 85 LEU A O 1
ATOM 707 N N . TYR A 1 86 ? 7.125 -8.800 -14.656 1.00 98.25 86 TYR A N 1
ATOM 708 C CA . TYR A 1 86 ? 5.666 -8.707 -14.591 1.00 98.25 86 TYR A CA 1
ATOM 709 C C . TYR A 1 86 ? 5.149 -7.403 -13.971 1.00 98.25 86 TYR A C 1
ATOM 711 O O . TYR A 1 86 ? 4.173 -6.844 -14.470 1.00 98.25 86 TYR A O 1
ATOM 719 N N . ASP A 1 87 ? 5.794 -6.907 -12.912 1.00 98.19 87 ASP A N 1
ATOM 720 C CA . ASP A 1 87 ? 5.357 -5.760 -12.105 1.00 98.19 87 ASP A CA 1
ATOM 721 C C . ASP A 1 87 ? 5.839 -4.392 -12.608 1.00 98.19 87 ASP A C 1
ATOM 723 O O . ASP A 1 87 ? 5.798 -3.416 -11.853 1.00 98.19 87 ASP A O 1
ATOM 727 N N . THR A 1 88 ? 6.259 -4.312 -13.875 1.00 97.75 88 THR A N 1
ATOM 728 C CA . THR A 1 88 ? 6.780 -3.085 -14.506 1.00 97.75 88 THR A CA 1
ATOM 729 C C . THR A 1 88 ? 5.845 -2.484 -15.565 1.00 97.75 88 THR A C 1
ATOM 731 O O . THR A 1 88 ? 6.278 -1.745 -16.451 1.00 97.75 88 THR A O 1
ATOM 734 N N . VAL A 1 89 ? 4.541 -2.782 -15.487 1.00 97.81 89 VAL A N 1
ATOM 735 C CA . VAL A 1 89 ? 3.517 -2.179 -16.362 1.00 97.81 89 VAL A CA 1
ATOM 736 C C . VAL A 1 89 ? 3.507 -0.654 -16.213 1.00 97.81 89 VAL A C 1
ATOM 738 O O . VAL A 1 89 ? 3.435 -0.118 -15.101 1.00 97.81 89 VAL A O 1
ATOM 741 N N . ILE A 1 90 ? 3.532 0.049 -17.346 1.00 95.38 90 ILE A N 1
ATOM 742 C CA . ILE A 1 90 ? 3.713 1.501 -17.411 1.00 95.38 90 ILE A CA 1
ATOM 743 C C . ILE A 1 90 ? 2.408 2.263 -17.133 1.00 95.38 90 ILE A C 1
ATOM 745 O O . ILE A 1 90 ? 1.371 2.088 -17.784 1.00 95.38 90 ILE A O 1
ATOM 749 N N . GLY A 1 91 ? 2.509 3.237 -16.226 1.00 92.62 91 GLY A N 1
ATOM 750 C CA . GLY A 1 91 ? 1.439 4.168 -15.874 1.00 92.62 91 GLY A CA 1
ATOM 751 C C . GLY A 1 91 ? 0.379 3.576 -14.941 1.00 92.62 91 GLY A C 1
ATOM 752 O O . GLY A 1 91 ? 0.315 2.374 -14.710 1.00 92.62 91 GLY A O 1
ATOM 753 N N . TYR A 1 92 ? -0.485 4.438 -14.407 1.00 94.56 92 TYR A N 1
ATOM 754 C CA . TYR A 1 92 ? -1.507 4.051 -13.430 1.00 94.56 92 TYR A CA 1
ATOM 755 C C . TYR A 1 92 ? -2.737 3.427 -14.113 1.00 94.56 92 TYR A C 1
ATOM 757 O O . TYR A 1 92 ? -3.693 4.122 -14.467 1.00 94.56 92 TYR A O 1
ATOM 765 N N . ARG A 1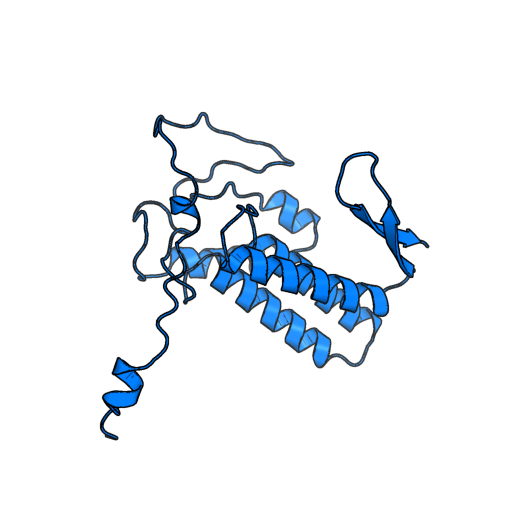 93 ? -2.679 2.117 -14.376 1.00 94.62 93 ARG A N 1
ATOM 766 C CA . ARG A 1 93 ? -3.709 1.346 -15.095 1.00 94.62 93 ARG A CA 1
ATOM 767 C C . ARG A 1 93 ? -3.715 -0.127 -14.679 1.00 94.62 93 ARG A C 1
ATOM 769 O O . ARG A 1 93 ? -2.812 -0.569 -13.977 1.00 94.62 93 ARG A O 1
ATOM 776 N N . GLY A 1 94 ? -4.686 -0.887 -15.189 1.00 96.69 94 GLY A N 1
ATOM 777 C CA . GLY A 1 94 ? -4.756 -2.338 -14.996 1.00 96.69 94 GLY A CA 1
ATOM 778 C C . GLY A 1 94 ? -3.425 -3.043 -15.290 1.00 96.69 94 GLY A C 1
ATOM 779 O O . GLY A 1 94 ? -2.804 -2.812 -16.329 1.00 96.69 94 GLY A O 1
ATOM 780 N N . GLY A 1 95 ? -2.983 -3.876 -14.353 1.00 97.62 95 GLY A N 1
ATOM 781 C CA . GLY A 1 95 ? -1.699 -4.578 -14.373 1.00 97.62 95 GLY A CA 1
ATOM 782 C C . GLY A 1 95 ? -0.526 -3.846 -13.718 1.00 97.62 95 GLY A C 1
ATOM 783 O O . GLY A 1 95 ? 0.460 -4.489 -13.369 1.00 97.62 95 GLY A O 1
ATOM 784 N N . ASN A 1 96 ? -0.601 -2.527 -13.513 1.00 98.38 96 ASN A N 1
ATOM 785 C CA . ASN A 1 96 ? 0.433 -1.806 -12.769 1.00 98.38 96 ASN A CA 1
ATOM 786 C C . ASN A 1 96 ? 0.406 -2.198 -11.286 1.00 98.38 96 ASN A C 1
ATOM 788 O O . ASN A 1 96 ? -0.662 -2.263 -10.682 1.00 98.38 96 ASN A O 1
ATOM 792 N N . TRP A 1 97 ? 1.587 -2.414 -10.693 1.00 98.69 97 TRP A N 1
ATOM 793 C CA . TRP A 1 97 ? 1.729 -2.820 -9.291 1.00 98.69 97 TRP A CA 1
ATOM 794 C C . TRP A 1 97 ? 0.933 -1.926 -8.337 1.00 98.69 97 TRP A C 1
ATOM 796 O O . TRP A 1 97 ? 0.096 -2.409 -7.577 1.00 98.69 97 TRP A O 1
ATOM 806 N N . ILE A 1 98 ? 1.185 -0.617 -8.398 1.00 98.56 98 ILE A N 1
ATOM 807 C CA . ILE A 1 98 ? 0.594 0.347 -7.471 1.00 98.56 98 ILE A CA 1
ATOM 808 C C . ILE A 1 98 ? -0.916 0.397 -7.696 1.00 98.56 98 ILE A C 1
ATOM 810 O O . ILE A 1 98 ? -1.674 0.344 -6.733 1.00 98.56 98 ILE A O 1
ATOM 814 N N . TYR A 1 99 ? -1.357 0.420 -8.958 1.00 98.38 99 TYR A N 1
ATOM 815 C CA . TYR A 1 99 ? -2.777 0.401 -9.310 1.00 98.38 99 TYR A CA 1
ATOM 816 C C . TYR A 1 99 ? -3.506 -0.830 -8.759 1.00 98.38 99 TYR A C 1
ATOM 818 O O . TYR A 1 99 ? -4.549 -0.683 -8.127 1.00 98.38 99 TYR A O 1
ATOM 826 N N . GLU A 1 100 ? -2.981 -2.038 -8.973 1.00 98.81 100 GLU A N 1
ATOM 827 C CA . GLU A 1 100 ? -3.677 -3.274 -8.598 1.00 98.81 100 GLU A CA 1
ATOM 828 C C . GLU A 1 100 ? -3.784 -3.453 -7.078 1.00 98.81 100 GLU A C 1
ATOM 830 O O . GLU A 1 100 ? -4.840 -3.861 -6.584 1.00 98.81 100 GLU A O 1
ATOM 835 N N . TRP A 1 101 ? -2.733 -3.095 -6.331 1.00 98.81 101 TRP A N 1
ATOM 836 C CA . TRP A 1 101 ? -2.761 -3.104 -4.866 1.00 98.81 101 TRP A CA 1
ATOM 837 C C . TRP A 1 101 ? -3.611 -1.968 -4.287 1.00 98.81 101 TRP A C 1
ATOM 839 O O . TRP A 1 101 ? -4.395 -2.207 -3.370 1.00 98.81 101 TRP A O 1
ATOM 849 N N . ALA A 1 102 ? -3.513 -0.749 -4.830 1.00 98.69 102 ALA A N 1
ATOM 850 C CA . ALA A 1 102 ? -4.322 0.381 -4.371 1.00 98.69 102 ALA A CA 1
ATOM 851 C C . ALA A 1 102 ? -5.811 0.157 -4.654 1.00 98.69 102 ALA A C 1
ATOM 853 O O . ALA A 1 102 ? -6.643 0.445 -3.801 1.00 98.69 102 ALA A O 1
ATOM 854 N N . LYS A 1 103 ? -6.160 -0.423 -5.808 1.00 98.50 103 LYS A N 1
ATOM 855 C CA . LYS A 1 103 ? -7.537 -0.818 -6.119 1.00 98.50 103 LYS A CA 1
ATOM 856 C C . LYS A 1 103 ? -8.058 -1.853 -5.121 1.00 98.50 103 LYS A C 1
ATOM 858 O O . LYS A 1 103 ? -9.156 -1.690 -4.602 1.00 98.50 103 LYS A O 1
ATOM 863 N N . GLN A 1 104 ? -7.256 -2.874 -4.807 1.00 98.69 104 GLN A N 1
ATOM 864 C CA . GLN A 1 104 ? -7.620 -3.864 -3.791 1.00 98.69 104 GLN A CA 1
ATOM 865 C C . GLN A 1 104 ? -7.850 -3.200 -2.421 1.00 98.69 104 GLN A C 1
ATOM 867 O O . GLN A 1 104 ? -8.832 -3.495 -1.744 1.00 98.69 104 GLN A O 1
ATOM 872 N N . ALA A 1 105 ? -6.986 -2.260 -2.027 1.00 98.75 105 ALA A N 1
ATOM 873 C CA . ALA A 1 105 ? -7.143 -1.484 -0.798 1.00 98.75 105 ALA A CA 1
ATOM 874 C C . ALA A 1 105 ? -8.424 -0.629 -0.796 1.00 98.75 105 ALA A C 1
ATOM 876 O O . ALA A 1 105 ? -9.121 -0.572 0.220 1.00 98.75 105 ALA A O 1
ATOM 877 N N . MET A 1 106 ? -8.766 -0.009 -1.932 1.00 98.50 106 MET A N 1
ATOM 878 C CA . MET A 1 106 ? -9.988 0.787 -2.096 1.00 98.50 106 MET A CA 1
ATOM 879 C C . MET A 1 106 ? -11.253 -0.041 -1.857 1.00 98.50 106 MET A C 1
ATOM 881 O O . MET A 1 106 ? -12.171 0.454 -1.204 1.00 98.50 106 MET A O 1
ATOM 885 N N . ASP A 1 107 ? -11.291 -1.301 -2.299 1.00 98.50 107 ASP A N 1
ATOM 886 C CA . ASP A 1 107 ? -12.433 -2.191 -2.049 1.00 98.50 107 ASP A CA 1
ATOM 887 C C . ASP A 1 107 ? -12.646 -2.423 -0.540 1.00 98.50 107 ASP A C 1
ATOM 889 O O . ASP A 1 107 ? -13.780 -2.447 -0.053 1.00 98.50 107 ASP A O 1
ATOM 893 N N . TRP A 1 108 ? -11.565 -2.551 0.236 1.00 98.69 108 TRP A N 1
ATOM 894 C CA . TRP A 1 108 ? -11.643 -2.674 1.697 1.00 98.69 108 TRP A CA 1
ATOM 895 C C . TRP A 1 108 ? -11.998 -1.372 2.391 1.00 98.69 108 TRP A C 1
ATOM 897 O O . TRP A 1 108 ? -12.815 -1.381 3.310 1.00 98.69 108 TRP A O 1
ATOM 907 N N . GLN A 1 109 ? -11.445 -0.256 1.929 1.00 98.56 109 GLN A N 1
ATOM 908 C CA . GLN A 1 109 ? -11.836 1.070 2.393 1.00 98.56 109 GLN A CA 1
ATOM 909 C C . GLN A 1 109 ? -13.337 1.313 2.162 1.00 98.56 109 GLN A C 1
ATOM 911 O O . GLN A 1 109 ? -14.027 1.797 3.057 1.00 98.56 109 GLN A O 1
ATOM 916 N N . GLN A 1 110 ? -13.876 0.921 1.005 1.00 98.56 110 GLN A N 1
ATOM 917 C CA . GLN A 1 110 ? -15.305 1.041 0.722 1.00 98.56 110 GLN A CA 1
ATOM 918 C C . GLN A 1 110 ? -16.142 0.182 1.678 1.00 98.56 110 GLN A C 1
ATOM 920 O O . GLN A 1 110 ? -17.121 0.682 2.238 1.00 98.56 110 GLN A O 1
ATOM 925 N N . LYS A 1 111 ? -15.739 -1.074 1.921 1.00 98.56 111 LYS A N 1
ATOM 926 C CA . LYS A 1 111 ? -16.377 -1.933 2.936 1.00 98.56 111 LYS A CA 1
ATOM 927 C C . LYS A 1 111 ? -16.323 -1.289 4.321 1.00 98.56 111 LYS A C 1
ATOM 929 O O . LYS A 1 111 ? -17.321 -1.298 5.030 1.00 98.56 111 LYS A O 1
ATOM 934 N N . ALA A 1 112 ? -15.192 -0.692 4.693 1.00 98.50 112 ALA A N 1
ATOM 935 C CA . ALA A 1 112 ? -15.016 -0.026 5.979 1.00 98.50 112 ALA A CA 1
ATOM 936 C C . ALA A 1 112 ? -15.956 1.178 6.152 1.00 98.50 112 ALA A C 1
ATOM 938 O O . ALA A 1 112 ? -16.529 1.349 7.227 1.00 98.50 112 ALA A O 1
ATOM 939 N N . CYS A 1 113 ? -16.157 1.974 5.096 1.00 98.00 113 CYS A N 1
ATOM 940 C CA . CYS A 1 113 ? -17.099 3.097 5.081 1.00 98.00 113 CYS A CA 1
ATOM 941 C C . CYS A 1 113 ? -18.572 2.671 5.190 1.00 98.00 113 CYS A C 1
ATOM 943 O O . CYS A 1 113 ? -19.395 3.458 5.650 1.00 98.00 113 CYS A O 1
ATOM 945 N N . GLN A 1 114 ? -18.914 1.471 4.720 1.00 98.19 114 GLN A N 1
ATOM 946 C CA . GLN A 1 114 ? -20.289 0.956 4.700 1.00 98.19 114 GLN A CA 1
ATOM 947 C C . GLN A 1 114 ? -20.624 0.088 5.922 1.00 98.19 114 GLN A C 1
ATOM 949 O O . GLN A 1 114 ? -21.795 -0.201 6.166 1.00 98.19 114 GLN A O 1
ATOM 954 N N . GLU A 1 115 ? -19.613 -0.338 6.677 1.00 98.31 115 GLU A N 1
ATOM 955 C CA . GLU A 1 115 ? -19.768 -1.181 7.858 1.00 98.31 115 GLU A CA 1
ATOM 956 C C . GLU A 1 115 ? -20.235 -0.361 9.070 1.00 98.31 115 GLU A C 1
ATOM 958 O O . GLU A 1 115 ? -19.667 0.684 9.391 1.00 98.31 115 GLU A O 1
ATOM 963 N N . GLN A 1 116 ? -21.271 -0.856 9.751 1.00 97.38 116 GLN A N 1
ATOM 964 C CA . GLN A 1 116 ? -21.875 -0.197 10.913 1.00 97.38 116 GLN A CA 1
ATOM 965 C C . GLN A 1 116 ? -21.195 -0.612 12.221 1.00 97.38 116 GLN A C 1
ATOM 967 O O . GLN A 1 116 ? -21.140 0.178 13.164 1.00 97.38 116 GLN A O 1
ATOM 972 N N . ASP A 1 117 ? -20.667 -1.839 12.289 1.00 98.19 117 ASP A N 1
ATOM 973 C CA . ASP A 1 117 ? -19.894 -2.290 13.443 1.00 98.19 117 ASP A CA 1
ATOM 974 C C . ASP A 1 117 ? -18.526 -1.596 13.459 1.00 98.19 117 ASP A C 1
ATOM 976 O O . ASP A 1 117 ? -17.672 -1.839 12.603 1.00 98.19 117 ASP A O 1
ATOM 980 N N . ALA A 1 118 ? -18.309 -0.722 14.446 1.00 96.56 118 ALA A N 1
ATOM 981 C CA . ALA A 1 118 ? -17.103 0.099 14.525 1.00 96.56 118 ALA A CA 1
ATOM 982 C C . ALA A 1 118 ? -15.826 -0.750 14.545 1.00 96.56 118 ALA A C 1
ATOM 984 O O . ALA A 1 118 ? -14.877 -0.460 13.821 1.00 96.56 118 ALA A O 1
ATOM 985 N N . MET A 1 119 ? -15.812 -1.838 15.315 1.00 97.62 119 MET A N 1
ATOM 986 C CA . MET A 1 119 ? -14.627 -2.676 15.476 1.00 97.62 119 MET A CA 1
ATOM 987 C C . MET A 1 119 ? -14.283 -3.409 14.170 1.00 97.62 119 MET A C 1
ATOM 989 O O . MET A 1 119 ? -13.122 -3.444 13.753 1.00 97.62 119 MET A O 1
ATOM 993 N N . ARG A 1 120 ? -15.289 -3.935 13.467 1.00 98.38 120 ARG A N 1
ATOM 994 C CA . ARG A 1 120 ? -15.124 -4.557 12.149 1.00 98.38 120 ARG A CA 1
ATOM 995 C C . ARG A 1 120 ? -14.729 -3.536 11.082 1.00 98.38 120 ARG A C 1
ATOM 997 O O . ARG A 1 120 ? -13.815 -3.821 10.310 1.00 98.38 120 ARG A O 1
ATOM 1004 N N . SER A 1 121 ? -15.337 -2.350 11.083 1.00 98.50 121 SER A N 1
ATOM 1005 C CA . SER A 1 121 ? -14.936 -1.227 10.226 1.00 98.50 121 SER A CA 1
ATOM 1006 C C . SER A 1 121 ? -13.461 -0.871 10.453 1.00 98.50 121 SER A C 1
ATOM 1008 O O . SER A 1 121 ? -12.694 -0.777 9.496 1.00 98.50 121 SER A O 1
ATOM 1010 N N . GLY A 1 122 ? -13.021 -0.791 11.713 1.00 98.06 122 GLY A N 1
ATOM 1011 C CA . GLY A 1 122 ? -11.619 -0.570 12.075 1.00 98.06 122 GLY A CA 1
ATOM 1012 C C . GLY A 1 122 ? -10.676 -1.646 11.530 1.00 98.06 122 GLY A C 1
ATOM 1013 O O . GLY A 1 122 ? -9.615 -1.325 10.998 1.00 98.06 122 GLY A O 1
ATOM 1014 N N . ARG A 1 123 ? -11.077 -2.925 11.572 1.00 98.12 123 ARG A N 1
ATOM 1015 C CA . ARG A 1 123 ? -10.301 -4.021 10.958 1.00 98.12 123 ARG A CA 1
ATOM 1016 C C . ARG A 1 123 ? -10.216 -3.892 9.436 1.00 98.12 123 ARG A C 1
ATOM 1018 O O . ARG A 1 123 ? -9.152 -4.139 8.878 1.00 98.12 123 ARG A O 1
ATOM 1025 N N . TYR A 1 124 ? -11.297 -3.490 8.767 1.00 98.62 124 TYR A N 1
ATOM 1026 C CA . TYR A 1 124 ? -11.287 -3.249 7.319 1.00 98.62 124 TYR A CA 1
ATOM 1027 C C . TYR A 1 124 ? -10.390 -2.069 6.937 1.00 98.62 124 TYR A C 1
ATOM 1029 O O . TYR A 1 124 ? -9.634 -2.173 5.973 1.00 98.62 124 TYR A O 1
ATOM 1037 N N . TRP A 1 125 ? -10.398 -0.991 7.724 1.00 98.56 125 TRP A N 1
ATOM 1038 C CA . TRP A 1 125 ? -9.471 0.129 7.552 1.00 98.56 125 TRP A CA 1
ATOM 1039 C C . TRP A 1 125 ? -8.008 -0.282 7.740 1.00 98.56 125 TRP A C 1
ATOM 1041 O O . TRP A 1 125 ? -7.162 0.078 6.921 1.00 98.56 125 TRP A O 1
ATOM 1051 N N . LEU A 1 126 ? -7.708 -1.090 8.762 1.00 97.75 126 LEU A N 1
ATOM 1052 C CA . LEU A 1 126 ? -6.352 -1.594 8.999 1.00 97.75 126 LEU A CA 1
ATOM 1053 C C . LEU A 1 126 ? -5.870 -2.487 7.844 1.00 97.75 126 LEU A C 1
ATOM 1055 O O . LEU A 1 126 ? -4.711 -2.417 7.425 1.00 97.75 126 LEU A O 1
ATOM 1059 N N . HIS A 1 127 ? -6.776 -3.294 7.293 1.00 98.62 127 HIS A N 1
ATOM 1060 C CA . HIS A 1 127 ? -6.498 -4.119 6.122 1.00 98.62 127 HIS A CA 1
ATOM 1061 C C . HIS A 1 127 ? -6.228 -3.266 4.877 1.00 98.62 127 HIS A C 1
ATOM 1063 O O . HIS A 1 127 ? -5.223 -3.469 4.197 1.00 98.62 127 HIS A O 1
ATOM 1069 N N . ALA A 1 128 ? -7.057 -2.247 4.625 1.00 98.75 128 ALA A N 1
ATOM 1070 C CA . ALA A 1 128 ? -6.842 -1.289 3.540 1.00 98.75 128 ALA A CA 1
ATOM 1071 C C . ALA A 1 128 ? -5.489 -0.569 3.680 1.00 98.75 128 ALA A C 1
ATOM 1073 O O . ALA A 1 128 ? -4.738 -0.475 2.711 1.00 98.75 128 ALA A O 1
ATOM 1074 N N . SER A 1 129 ? -5.134 -0.132 4.895 1.00 98.50 129 SER A N 1
ATOM 1075 C CA . SER A 1 129 ? -3.831 0.476 5.197 1.00 98.50 129 SER A CA 1
ATOM 1076 C C . SER A 1 129 ? -2.665 -0.446 4.827 1.00 98.50 129 SER A C 1
ATOM 1078 O O . SER A 1 129 ? -1.727 -0.027 4.145 1.00 98.50 129 SER A O 1
ATOM 1080 N N . THR A 1 130 ? -2.760 -1.728 5.192 1.00 98.38 130 THR A N 1
ATOM 1081 C CA . THR A 1 130 ? -1.741 -2.737 4.860 1.00 98.38 130 THR A CA 1
ATOM 1082 C C . THR A 1 130 ? -1.574 -2.898 3.348 1.00 98.38 130 THR A C 1
ATOM 1084 O O . THR A 1 130 ? -0.449 -2.929 2.850 1.00 98.38 130 THR A O 1
ATOM 1087 N N . LEU A 1 131 ? -2.675 -2.948 2.596 1.00 98.75 131 LEU A N 1
ATOM 1088 C CA . LEU A 1 131 ? -2.646 -3.085 1.137 1.00 98.75 131 LEU A CA 1
ATOM 1089 C C . LEU A 1 131 ? -2.102 -1.830 0.437 1.00 98.75 131 LEU A C 1
ATOM 1091 O O . LEU A 1 131 ? -1.305 -1.954 -0.492 1.00 98.75 131 LEU A O 1
ATOM 1095 N N . TYR A 1 132 ? -2.456 -0.628 0.905 1.00 98.75 132 TYR A N 1
ATOM 1096 C CA . TYR A 1 132 ? -1.860 0.618 0.409 1.00 98.75 132 TYR A CA 1
ATOM 1097 C C . TYR A 1 132 ? -0.353 0.688 0.689 1.00 98.75 132 TYR A C 1
ATOM 1099 O O . TYR A 1 132 ? 0.409 1.162 -0.154 1.00 98.75 132 TYR A O 1
ATOM 1107 N N . ASN A 1 133 ? 0.106 0.167 1.831 1.00 97.81 133 ASN A N 1
ATOM 1108 C CA . ASN A 1 133 ? 1.536 0.074 2.124 1.00 97.81 133 ASN A CA 1
ATOM 1109 C C . ASN A 1 133 ? 2.259 -0.865 1.139 1.00 97.81 133 ASN A C 1
ATOM 1111 O O . ASN A 1 133 ? 3.325 -0.518 0.635 1.00 97.81 133 ASN A O 1
ATOM 1115 N N . ILE A 1 134 ? 1.650 -2.006 0.788 1.00 98.19 134 ILE A N 1
ATOM 1116 C CA . ILE A 1 134 ? 2.179 -2.904 -0.254 1.00 98.19 134 ILE A CA 1
ATOM 1117 C C . ILE A 1 134 ? 2.166 -2.214 -1.627 1.00 98.19 134 ILE A C 1
ATOM 1119 O O . ILE A 1 134 ? 3.130 -2.349 -2.382 1.00 98.19 134 ILE A O 1
ATOM 1123 N N . ALA A 1 135 ? 1.131 -1.429 -1.942 1.00 98.50 135 ALA A N 1
ATOM 1124 C CA . ALA A 1 135 ? 1.082 -0.643 -3.174 1.00 98.50 135 ALA A CA 1
ATOM 1125 C C . ALA A 1 135 ? 2.276 0.318 -3.272 1.00 98.50 135 ALA A C 1
ATOM 1127 O O . ALA A 1 135 ? 2.917 0.379 -4.315 1.00 98.50 135 ALA A O 1
ATOM 1128 N N . ALA A 1 136 ? 2.629 0.995 -2.177 1.00 98.06 136 ALA A N 1
ATOM 1129 C CA . ALA A 1 136 ? 3.758 1.921 -2.126 1.00 98.06 136 ALA A CA 1
ATOM 1130 C C . ALA A 1 136 ? 5.143 1.240 -2.132 1.00 98.06 136 ALA A C 1
ATOM 1132 O O . ALA A 1 136 ? 6.152 1.913 -2.343 1.00 98.06 136 ALA A O 1
ATOM 1133 N N . TYR A 1 137 ? 5.236 -0.076 -1.918 1.00 96.94 137 TYR A N 1
ATOM 1134 C CA . TYR A 1 137 ? 6.513 -0.791 -1.865 1.00 96.94 137 TYR A CA 1
ATOM 1135 C C . TYR A 1 137 ? 7.284 -0.708 -3.208 1.00 96.94 137 TYR A C 1
ATOM 1137 O O . TYR A 1 137 ? 6.697 -0.959 -4.269 1.00 96.94 137 TYR A O 1
ATOM 1145 N N . PRO A 1 138 ? 8.605 -0.410 -3.213 1.00 95.19 138 PRO A N 1
ATOM 1146 C CA . PRO A 1 138 ? 9.522 -0.351 -2.070 1.00 95.19 138 PRO A CA 1
ATOM 1147 C C . PRO A 1 138 ? 9.794 1.065 -1.529 1.00 95.19 138 PRO A C 1
ATOM 1149 O O . PRO A 1 138 ? 10.864 1.311 -0.981 1.00 95.19 138 PRO A O 1
ATOM 1152 N N . HIS A 1 139 ? 8.837 1.987 -1.663 1.00 95.44 139 HIS A N 1
ATOM 1153 C CA . HIS A 1 139 ? 8.890 3.358 -1.137 1.00 95.44 139 HIS A CA 1
ATOM 1154 C C . HIS A 1 139 ? 10.057 4.177 -1.708 1.00 95.44 139 HIS A C 1
ATOM 1156 O O . HIS A 1 139 ? 10.789 4.856 -0.984 1.00 95.44 139 HIS A O 1
ATOM 1162 N N . LEU A 1 140 ? 1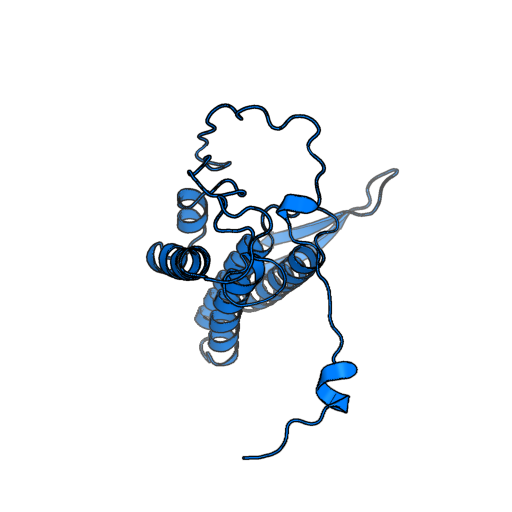0.259 4.093 -3.028 1.00 94.00 140 LEU A N 1
ATOM 1163 C CA . LEU A 1 140 ? 11.295 4.872 -3.702 1.00 94.00 140 LEU A CA 1
ATOM 1164 C C . LEU A 1 140 ? 10.921 6.354 -3.697 1.00 94.00 140 LEU A C 1
ATOM 1166 O O . LEU A 1 140 ? 9.850 6.740 -4.154 1.00 94.00 140 LEU A O 1
ATOM 1170 N N . LYS A 1 141 ? 11.842 7.192 -3.219 1.00 90.31 141 LYS A N 1
ATOM 1171 C CA . LYS A 1 141 ? 11.691 8.647 -3.273 1.00 90.31 141 LYS A CA 1
ATOM 1172 C C . LYS A 1 141 ? 11.543 9.111 -4.727 1.00 90.31 141 LYS A C 1
ATOM 1174 O O . LYS A 1 141 ? 12.370 8.744 -5.564 1.00 90.31 141 LYS A O 1
ATOM 1179 N N . GLY A 1 142 ? 10.547 9.956 -4.998 1.00 90.81 142 GLY A N 1
ATOM 1180 C CA . GLY A 1 142 ? 10.250 10.442 -6.348 1.00 90.81 142 GLY A CA 1
ATOM 1181 C C . GLY A 1 142 ? 9.339 9.520 -7.163 1.00 90.81 142 GLY A C 1
ATOM 1182 O O . GLY A 1 142 ? 9.058 9.829 -8.320 1.00 90.81 142 GLY A O 1
ATOM 1183 N N . ASP A 1 143 ? 8.863 8.413 -6.584 1.00 95.38 143 ASP A N 1
ATOM 1184 C CA . ASP A 1 143 ? 7.720 7.676 -7.119 1.00 95.38 143 ASP A CA 1
ATOM 1185 C C . ASP A 1 143 ? 6.423 8.345 -6.640 1.00 95.38 143 ASP A C 1
ATOM 1187 O O . ASP A 1 143 ? 5.923 8.065 -5.550 1.00 95.38 143 ASP A O 1
ATOM 1191 N N . GLU A 1 144 ? 5.875 9.250 -7.452 1.00 94.31 144 GLU A N 1
ATOM 1192 C CA . GLU A 1 144 ? 4.662 10.009 -7.108 1.00 94.31 144 GLU A CA 1
ATOM 1193 C C . GLU A 1 144 ? 3.464 9.105 -6.776 1.00 94.31 144 GLU A C 1
ATOM 1195 O O . GLU A 1 144 ? 2.642 9.441 -5.922 1.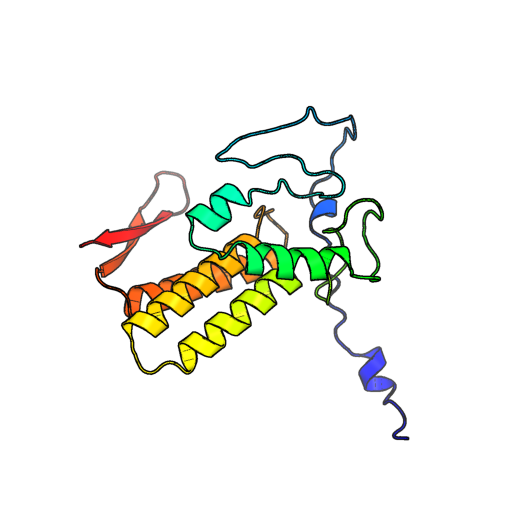00 94.31 144 GLU A O 1
ATOM 1200 N N . LEU A 1 145 ? 3.347 7.955 -7.448 1.00 95.38 145 LEU A N 1
ATOM 1201 C CA . LEU A 1 145 ? 2.257 7.010 -7.213 1.00 95.38 145 LEU A CA 1
ATOM 1202 C C . LEU A 1 145 ? 2.456 6.273 -5.885 1.00 95.38 145 LEU A C 1
ATOM 1204 O O . LEU A 1 145 ? 1.489 6.068 -5.147 1.00 95.38 145 LEU A O 1
ATOM 1208 N N . ALA A 1 146 ? 3.696 5.911 -5.549 1.00 97.12 146 ALA A N 1
ATOM 1209 C CA . ALA A 1 146 ? 4.004 5.306 -4.258 1.00 97.12 146 ALA A CA 1
ATOM 1210 C C . ALA A 1 146 ? 3.814 6.302 -3.104 1.00 97.12 146 ALA A C 1
ATOM 1212 O O . ALA A 1 146 ? 3.300 5.923 -2.053 1.00 97.12 146 ALA A O 1
ATOM 1213 N N . GLU A 1 147 ? 4.170 7.575 -3.298 1.00 96.44 147 GLU A N 1
ATOM 1214 C CA . GLU A 1 147 ? 3.946 8.645 -2.317 1.00 96.44 147 GLU A CA 1
ATOM 1215 C C . GLU A 1 147 ? 2.444 8.847 -2.043 1.00 96.44 147 GLU A C 1
ATOM 1217 O O . GLU A 1 147 ? 2.027 8.922 -0.884 1.00 96.44 147 GLU A O 1
ATOM 1222 N N . GLN A 1 148 ? 1.607 8.831 -3.087 1.00 96.38 148 GLN A N 1
ATOM 1223 C CA . GLN A 1 148 ? 0.146 8.867 -2.937 1.00 96.38 148 GLN A CA 1
ATOM 1224 C C . GLN A 1 148 ? -0.395 7.628 -2.212 1.00 96.38 148 GLN A C 1
ATOM 1226 O O . GLN A 1 148 ? -1.213 7.755 -1.297 1.00 96.38 148 GLN A O 1
ATOM 1231 N N . ALA A 1 149 ? 0.070 6.431 -2.581 1.00 97.94 149 ALA A N 1
ATOM 1232 C CA . ALA A 1 149 ? -0.318 5.197 -1.904 1.00 97.94 149 ALA A CA 1
ATOM 1233 C C . ALA A 1 149 ? 0.096 5.204 -0.422 1.00 97.94 149 ALA A C 1
ATOM 1235 O O . ALA A 1 149 ? -0.679 4.788 0.435 1.00 97.94 149 ALA A O 1
ATOM 1236 N N . GLN A 1 150 ? 1.267 5.754 -0.092 1.00 97.81 150 GLN A N 1
ATOM 1237 C CA . GLN A 1 150 ? 1.715 5.902 1.291 1.00 97.81 150 GLN A CA 1
ATOM 1238 C C . GLN A 1 150 ? 0.832 6.878 2.081 1.00 97.81 150 GLN A C 1
ATOM 1240 O O . GLN A 1 150 ? 0.489 6.597 3.230 1.00 97.81 150 GLN A O 1
ATOM 1245 N N . ALA A 1 151 ? 0.414 7.993 1.475 1.00 96.69 151 ALA A N 1
ATOM 1246 C CA . ALA A 1 151 ? -0.523 8.921 2.106 1.00 96.69 151 ALA A CA 1
ATOM 1247 C C . ALA A 1 151 ? -1.881 8.251 2.398 1.00 96.69 151 ALA A C 1
ATOM 1249 O O . ALA A 1 151 ? -2.444 8.429 3.481 1.00 96.69 151 ALA A O 1
ATOM 1250 N N . LEU A 1 152 ? -2.381 7.424 1.471 1.00 98.19 152 LEU A N 1
ATOM 1251 C CA . LEU A 1 152 ? -3.593 6.623 1.680 1.00 98.19 152 LEU A CA 1
ATOM 1252 C C . LEU A 1 152 ? -3.407 5.571 2.781 1.00 98.19 152 LEU A C 1
ATOM 1254 O O . LEU A 1 152 ? -4.313 5.383 3.593 1.00 98.19 152 LEU A O 1
ATOM 1258 N N . ALA A 1 153 ? -2.236 4.932 2.853 1.00 98.06 153 ALA A N 1
ATOM 1259 C CA . ALA A 1 153 ? -1.913 3.976 3.909 1.00 98.06 153 ALA A CA 1
ATOM 1260 C C . ALA A 1 153 ? -1.974 4.624 5.299 1.00 98.06 153 ALA A C 1
ATOM 1262 O O . ALA A 1 153 ? -2.604 4.064 6.200 1.00 98.06 153 ALA A O 1
ATOM 1263 N N . ASN A 1 154 ? -1.376 5.810 5.453 1.00 95.25 154 ASN A N 1
ATOM 1264 C CA . ASN A 1 154 ? -1.373 6.559 6.713 1.00 95.25 154 ASN A CA 1
ATOM 1265 C C . ASN A 1 154 ? -2.796 6.963 7.119 1.00 95.25 154 ASN A C 1
ATOM 1267 O O . ASN A 1 154 ? -3.228 6.673 8.232 1.00 95.25 154 ASN A O 1
ATOM 1271 N N . ARG A 1 155 ? -3.572 7.521 6.184 1.00 96.00 155 ARG A N 1
ATOM 1272 C CA . ARG A 1 155 ? -4.966 7.901 6.445 1.00 96.00 155 ARG A CA 1
ATOM 1273 C C . ARG A 1 155 ? -5.830 6.704 6.845 1.00 96.00 155 ARG A C 1
ATOM 1275 O O . ARG A 1 155 ? -6.600 6.784 7.795 1.00 96.00 155 ARG A O 1
ATOM 1282 N N . ALA A 1 156 ? -5.708 5.582 6.135 1.00 97.81 156 ALA A N 1
ATOM 1283 C CA . ALA A 1 156 ? -6.439 4.364 6.475 1.00 97.81 156 ALA A CA 1
ATOM 1284 C C . ALA A 1 156 ? -6.035 3.825 7.859 1.00 97.81 156 ALA A C 1
ATOM 1286 O O . ALA A 1 156 ? -6.870 3.281 8.579 1.00 97.81 156 ALA A O 1
ATOM 1287 N N . TYR A 1 157 ? -4.771 4.005 8.253 1.00 95.88 157 TYR A N 1
ATOM 1288 C CA . TYR A 1 157 ? -4.292 3.630 9.579 1.00 95.88 157 TYR A CA 1
ATOM 1289 C C . TYR A 1 157 ? -4.916 4.484 10.689 1.00 95.88 157 TYR A C 1
ATOM 1291 O O . TYR A 1 157 ? -5.363 3.947 11.701 1.00 95.88 157 TYR A O 1
ATOM 1299 N N . GLU A 1 158 ? -5.000 5.798 10.485 1.00 93.88 158 GLU A N 1
ATOM 1300 C CA . GLU A 1 158 ? -5.659 6.723 11.415 1.00 93.88 158 GLU A CA 1
ATOM 1301 C C . GLU A 1 158 ? -7.147 6.386 11.586 1.00 93.88 158 GLU A C 1
ATOM 1303 O O . GLU A 1 158 ? -7.645 6.318 12.711 1.00 93.88 158 GLU A O 1
ATOM 1308 N N . GLU A 1 159 ? -7.853 6.089 10.489 1.00 96.38 159 GLU A N 1
ATOM 1309 C CA . GLU A 1 159 ? -9.254 5.648 10.540 1.00 96.38 159 GLU A CA 1
ATOM 1310 C C . GLU A 1 159 ? -9.409 4.324 11.307 1.00 96.38 159 GLU A C 1
ATOM 1312 O O . GLU A 1 159 ? -10.357 4.152 12.082 1.00 96.38 159 GLU A O 1
ATOM 1317 N N . ALA A 1 160 ? -8.473 3.386 11.140 1.00 96.56 160 ALA A N 1
ATOM 1318 C CA . ALA A 1 160 ? -8.467 2.148 11.912 1.00 96.56 160 ALA A CA 1
ATOM 1319 C C . ALA A 1 160 ? -8.264 2.419 13.409 1.00 96.56 160 ALA A C 1
ATOM 1321 O O . ALA A 1 160 ? -8.998 1.885 14.242 1.00 96.56 160 ALA A O 1
ATOM 1322 N N . ALA A 1 161 ? -7.305 3.281 13.749 1.00 93.94 161 ALA A N 1
ATOM 1323 C CA . ALA A 1 161 ? -6.950 3.610 15.124 1.00 93.94 161 ALA A CA 1
ATOM 1324 C C . ALA A 1 161 ? -8.086 4.293 15.900 1.00 93.94 161 ALA A C 1
ATOM 1326 O O . ALA A 1 161 ? -8.220 4.071 17.098 1.00 93.94 161 ALA A O 1
ATOM 1327 N N . GLN A 1 162 ? -8.942 5.067 15.229 1.00 93.00 162 GLN A N 1
ATOM 1328 C CA . GLN A 1 162 ? -10.130 5.671 15.852 1.00 93.00 162 GLN A CA 1
ATOM 1329 C C . GLN A 1 162 ? -11.206 4.646 16.251 1.00 93.00 162 GLN A C 1
ATOM 1331 O O . GLN A 1 162 ? -12.108 4.964 17.025 1.00 93.00 162 GLN A O 1
ATOM 1336 N N . ARG A 1 163 ? -11.159 3.438 15.680 1.00 95.06 163 ARG A N 1
ATOM 1337 C CA . ARG A 1 163 ? -12.227 2.430 15.772 1.00 95.06 163 ARG A CA 1
ATOM 1338 C C . ARG A 1 163 ? -11.816 1.161 16.515 1.00 95.06 163 ARG A C 1
ATOM 1340 O O . ARG A 1 163 ? -12.681 0.411 16.968 1.00 95.06 163 ARG A O 1
ATOM 1347 N N . LEU A 1 164 ? -10.519 0.884 16.590 1.00 94.69 164 LEU A N 1
ATOM 1348 C CA . LEU A 1 164 ? -9.969 -0.291 17.259 1.00 94.69 164 LEU A CA 1
ATOM 1349 C C . LEU A 1 164 ? -9.648 0.003 18.735 1.00 94.69 164 LEU A C 1
ATOM 1351 O O . LEU A 1 164 ? -9.450 1.160 19.095 1.00 94.69 164 LEU A O 1
ATOM 1355 N N . PRO A 1 165 ? 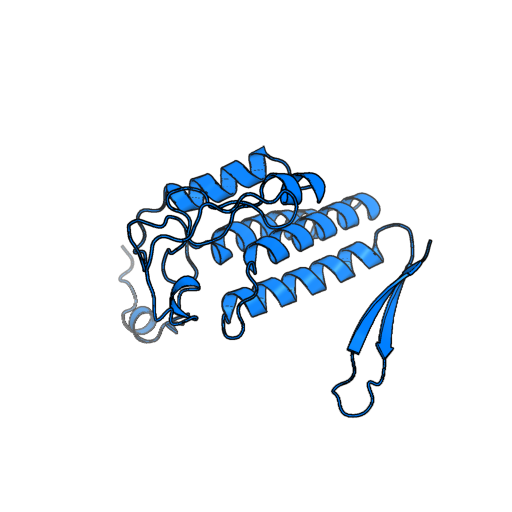-9.595 -1.030 19.599 1.00 92.94 165 PRO A N 1
ATOM 1356 C CA . PRO A 1 165 ? -9.194 -0.865 20.994 1.00 92.94 165 PRO A CA 1
ATOM 1357 C C . PRO A 1 165 ? -7.773 -0.310 21.146 1.00 92.94 165 PRO A C 1
ATOM 1359 O O . PRO A 1 165 ? -6.911 -0.538 20.296 1.00 92.94 165 PRO A O 1
ATOM 1362 N N . GLY A 1 166 ? -7.531 0.335 22.285 1.00 89.81 166 GLY A N 1
ATOM 1363 C CA . GLY A 1 166 ? -6.319 1.100 22.551 1.00 89.81 166 GLY A CA 1
ATOM 1364 C C . GLY A 1 166 ? -6.466 2.557 22.123 1.00 89.81 166 GLY A C 1
ATOM 1365 O O . GLY A 1 166 ? -7.499 2.982 21.605 1.00 89.81 166 GLY A O 1
ATOM 1366 N N . SER A 1 167 ? -5.429 3.348 22.366 1.00 86.88 167 SER A N 1
ATOM 1367 C CA . SER A 1 167 ? -5.370 4.730 21.891 1.00 86.88 167 SER A CA 1
ATOM 1368 C C . SER A 1 167 ? -4.092 4.983 21.109 1.00 86.88 167 SER A C 1
ATOM 1370 O O . SER A 1 167 ? -3.026 4.453 21.427 1.00 86.88 167 SER A O 1
ATOM 1372 N N . LEU A 1 168 ? -4.219 5.794 20.060 1.00 88.06 168 LEU A N 1
ATOM 1373 C CA . LEU A 1 168 ? -3.111 6.249 19.238 1.00 88.06 168 LEU A CA 1
ATOM 1374 C C . LEU A 1 168 ? -2.901 7.737 19.487 1.00 88.06 168 LEU A C 1
ATOM 1376 O O . LEU A 1 168 ? -3.834 8.529 19.340 1.00 88.06 168 LEU A O 1
ATOM 1380 N N . ARG A 1 169 ? -1.682 8.123 19.856 1.00 88.31 169 ARG A N 1
ATOM 1381 C CA . ARG A 1 169 ? -1.300 9.532 19.966 1.00 88.31 169 ARG A CA 1
ATOM 1382 C C . ARG A 1 169 ? -0.174 9.836 18.991 1.00 88.31 169 ARG A C 1
ATOM 1384 O O . ARG A 1 169 ? 0.885 9.220 19.065 1.00 88.31 169 ARG A O 1
ATOM 1391 N N . GLU A 1 170 ? -0.401 10.801 18.110 1.00 89.00 170 GLU A N 1
ATOM 1392 C CA . GLU A 1 170 ? 0.664 11.396 17.309 1.00 89.00 170 GLU A CA 1
ATOM 1393 C C . GLU A 1 170 ? 1.530 12.292 18.201 1.00 89.00 170 GLU A C 1
ATOM 1395 O O . GLU A 1 170 ? 1.023 13.065 19.022 1.00 89.00 170 GLU A O 1
ATOM 1400 N N . MET A 1 171 ? 2.843 12.139 18.086 1.00 92.19 171 MET A N 1
ATOM 1401 C CA . MET A 1 171 ? 3.833 12.876 18.855 1.00 92.19 171 MET A CA 1
ATOM 1402 C C . MET A 1 171 ? 4.913 13.400 17.922 1.00 92.19 171 MET A C 1
ATOM 1404 O O . MET A 1 171 ? 5.425 12.665 17.080 1.00 92.19 171 MET A O 1
ATOM 1408 N N . GLU A 1 172 ? 5.291 14.656 18.115 1.00 95.38 172 GLU A N 1
ATOM 1409 C CA . GLU A 1 172 ? 6.383 15.287 17.388 1.00 95.38 172 GLU A CA 1
ATOM 1410 C C . GLU A 1 172 ? 7.591 15.440 18.316 1.00 95.38 172 GLU A C 1
ATOM 1412 O O . GLU A 1 172 ? 7.496 16.011 19.406 1.00 95.38 172 GLU A O 1
ATOM 1417 N N . PHE A 1 173 ? 8.733 14.907 17.892 1.00 93.62 173 PHE A N 1
ATOM 1418 C CA . PHE A 1 173 ? 9.990 14.974 18.628 1.00 93.62 173 PHE A CA 1
ATOM 1419 C C . PHE A 1 173 ? 10.957 15.896 17.895 1.00 93.62 173 PHE A C 1
ATOM 1421 O O . PHE A 1 173 ? 11.321 15.649 16.743 1.00 93.62 173 PHE A O 1
ATOM 1428 N N . ALA A 1 174 ? 11.416 16.946 18.574 1.00 94.62 174 ALA A N 1
ATOM 1429 C CA . ALA A 1 174 ? 12.474 17.796 18.048 1.00 94.62 174 ALA A CA 1
ATOM 1430 C C . ALA A 1 174 ? 13.800 17.018 18.003 1.00 94.62 174 ALA A C 1
ATOM 1432 O O . ALA A 1 174 ? 14.244 16.474 19.017 1.00 94.62 174 ALA A O 1
ATOM 1433 N N . VAL A 1 175 ? 14.451 16.996 16.837 1.00 93.38 175 VAL A N 1
ATOM 1434 C CA . VAL A 1 175 ? 15.772 16.384 16.654 1.00 93.38 175 VAL A CA 1
ATOM 1435 C C . VAL A 1 175 ? 16.814 17.492 16.485 1.00 93.38 175 VAL A C 1
ATOM 1437 O O . VAL A 1 175 ? 16.700 18.288 15.550 1.00 93.38 175 VAL A O 1
ATOM 1440 N N . PRO A 1 176 ? 17.841 17.579 17.354 1.00 93.38 176 PRO A N 1
ATOM 1441 C CA . PRO A 1 176 ? 18.884 18.592 17.222 1.00 93.38 176 PRO A CA 1
ATOM 1442 C C . PRO A 1 176 ? 19.561 18.542 15.847 1.00 93.38 176 PRO A C 1
ATOM 1444 O O . PRO A 1 176 ? 20.094 17.510 15.446 1.00 93.38 176 PRO A O 1
ATOM 1447 N N . GLY A 1 177 ? 19.543 19.667 15.127 1.00 93.44 177 GLY A N 1
ATOM 1448 C CA . GLY A 1 177 ? 20.150 19.784 13.796 1.00 93.44 177 GLY A CA 1
ATOM 1449 C C . GLY A 1 177 ? 19.376 19.103 12.659 1.00 93.44 177 GLY A C 1
ATOM 1450 O O . GLY A 1 177 ? 19.906 19.018 11.553 1.00 93.44 177 GLY A O 1
ATOM 1451 N N . GLY A 1 178 ? 18.148 18.633 12.902 1.00 92.00 178 GLY A N 1
ATOM 1452 C CA . GLY A 1 178 ? 17.311 17.966 11.906 1.00 92.00 178 GLY A CA 1
ATOM 1453 C C . GLY A 1 178 ? 15.872 18.475 11.886 1.00 92.00 178 GLY A C 1
ATOM 1454 O O . GLY A 1 178 ? 15.464 19.301 12.702 1.00 92.00 178 GLY A O 1
ATOM 1455 N N . SER A 1 179 ? 15.095 17.969 10.929 1.00 92.00 179 SER A N 1
ATOM 1456 C CA . SER A 1 179 ? 13.642 18.137 10.932 1.00 92.00 179 SER A CA 1
ATOM 1457 C C . SER A 1 179 ? 13.019 17.356 12.095 1.00 92.00 179 SER A C 1
ATOM 1459 O O . SER A 1 179 ? 13.562 16.318 12.488 1.00 92.00 179 SER A O 1
ATOM 1461 N N . PRO A 1 180 ? 11.891 17.831 12.646 1.00 92.25 180 PRO A N 1
ATOM 1462 C CA . PRO A 1 180 ? 11.166 17.089 13.665 1.00 92.25 180 PRO A CA 1
ATOM 1463 C C . PRO A 1 180 ? 10.717 15.720 13.143 1.00 92.25 180 PRO A C 1
ATOM 1465 O O . PRO A 1 180 ? 10.473 15.538 11.947 1.00 92.25 180 PRO A O 1
ATOM 1468 N N . VAL A 1 181 ? 10.628 14.752 14.053 1.00 92.31 181 VAL A N 1
ATOM 1469 C CA . VAL A 1 181 ? 10.185 13.386 13.757 1.00 92.31 181 VAL A CA 1
ATOM 1470 C C . VAL A 1 181 ? 8.786 13.187 14.313 1.00 92.31 181 VAL A C 1
ATOM 1472 O O . VAL A 1 181 ? 8.571 13.321 15.517 1.00 92.31 181 VAL A O 1
ATOM 1475 N N . THR A 1 182 ? 7.857 12.810 13.442 1.00 89.81 182 THR A N 1
ATOM 1476 C CA . THR A 1 182 ? 6.524 12.350 13.831 1.00 89.81 182 THR A CA 1
ATOM 1477 C C . THR A 1 182 ? 6.578 10.870 14.193 1.00 89.81 182 THR A C 1
ATOM 1479 O O . THR A 1 182 ? 7.076 10.055 13.413 1.00 89.81 182 THR A O 1
ATOM 1482 N N . ALA A 1 183 ? 6.048 10.504 15.358 1.00 88.31 183 ALA A N 1
ATOM 1483 C CA . ALA A 1 183 ? 5.824 9.114 15.736 1.00 88.31 183 ALA A CA 1
ATOM 1484 C C . ALA A 1 183 ? 4.402 8.905 16.253 1.00 88.31 183 ALA A C 1
ATOM 1486 O O . ALA A 1 183 ? 3.756 9.821 16.759 1.00 88.31 183 ALA A O 1
ATOM 1487 N N . PHE A 1 184 ? 3.944 7.661 16.171 1.00 87.50 184 PHE A N 1
ATOM 1488 C CA . PHE A 1 184 ? 2.662 7.241 16.711 1.00 87.50 184 PHE A CA 1
ATOM 1489 C C . PHE A 1 184 ? 2.887 6.363 17.941 1.00 87.50 184 PHE A C 1
ATOM 1491 O O . PHE A 1 184 ? 3.564 5.338 17.861 1.00 87.50 184 PHE A O 1
ATOM 1498 N N . LEU A 1 185 ? 2.334 6.777 19.080 1.00 90.50 185 LEU A N 1
ATOM 1499 C CA . LEU A 1 185 ? 2.373 6.032 20.332 1.00 90.50 185 LEU A CA 1
ATOM 1500 C C . LEU A 1 185 ? 1.079 5.232 20.500 1.00 90.50 185 LEU A C 1
ATOM 1502 O O . LEU A 1 185 ? 0.008 5.817 20.670 1.00 90.50 185 LEU A O 1
ATOM 1506 N N . HIS A 1 186 ? 1.199 3.905 20.499 1.00 90.06 186 HIS A N 1
ATOM 1507 C CA . HIS A 1 186 ? 0.116 2.980 20.835 1.00 90.06 186 HIS A CA 1
ATOM 1508 C C . HIS A 1 186 ? 0.069 2.734 22.335 1.00 90.06 186 HIS A C 1
ATOM 1510 O O . HIS A 1 186 ? 1.069 2.337 22.937 1.00 90.06 186 HIS A O 1
ATOM 1516 N N . MET A 1 187 ? -1.100 2.937 22.930 1.00 91.50 187 MET A N 1
ATOM 1517 C CA . MET A 1 187 ? -1.347 2.697 24.348 1.00 91.50 187 MET A CA 1
ATOM 1518 C C . MET A 1 187 ? -2.491 1.685 24.518 1.00 91.50 187 MET A C 1
ATOM 1520 O O . MET A 1 187 ? -3.416 1.708 23.699 1.00 91.50 187 MET A O 1
ATOM 1524 N N . PRO A 1 188 ? -2.422 0.807 25.540 1.00 88.44 188 PRO A N 1
ATOM 1525 C CA . PRO A 1 188 ? -3.485 -0.147 25.862 1.00 88.44 188 PRO A CA 1
ATOM 1526 C C . PRO A 1 188 ? -4.847 0.504 26.117 1.00 88.44 188 PRO A C 1
ATOM 1528 O O . PRO A 1 188 ? -4.874 1.658 26.605 1.00 88.44 188 PRO A O 1
#

Secondary structure (DSSP, 8-state):
-PPP-HHHHHSS----PPPGGGSS--S----PPPPEETTTEE--TT-SSPB-HHHHHHTT--HHHHHHHHHHHHT--S-BSSTT-TT-B-SSSTT-HHHHHHHHHHHHHHHHHH---HHHHHHHHHHHHHHHHHHHTT--TT-HHHHHHHHHHHHHHHHHHTTSSSEEEEEEE--TTS--EEEEEEE-

Organism: Salmonella enterica (NCBI:txid28901)

InterPro domains:
  IPR010520 Esterase FrsA-like [PF06500] (1-188)
  IPR029058 Alpha/Beta hydrolase fold [G3DSA:3.40.50.1820] (16-188)
  IPR029058 Alpha/Beta hydrolase fold [SSF53474] (46-188)

Sequence (188 aa):
MTQANLSETLFKPRFKHTETSTLVRRFNRGSQPPMQSALDGKNVPHWYRMINRLMWIWRGVDPREILDVQARIVMSDAERTDDDLYDTVIGYRGGNWIYEWAKQAMDWQQKACQEQDAMRSGRYWLHASTLYNIAAYPHLKGDELAEQAQALANRAYEEAAQRLPGSLREMEFAVPGGSPVTAFLHMP

pLDDT: mean 90.4, std 12.33, range [43.12, 98.81]

Foldseek 3Di:
DDDDDVCCVVPPPDPQQDFPLPPDDDPDPPPDPWDDDQPLATDDFQAPHRDNLNVLVVLPDDSVLVVVLLCQQQPDPADAPDPRHSQRHGDQDTNHLLNSLLVSLVVLQVVLVVDPQLLVSLVSLQNSLSSLQSSLPPVDPPRPSSVVSNVSSVVSNVSSQVRHPWHKDWDWADDVPDDIDIDIDTGD

Radius of gyration: 19.18 Å; chains: 1; bounding box: 48×36×58 Å